Protein AF-A0A8X7MHP2-F1 (afdb_monomer_lite)

pLDDT: mean 77.26, std 23.49, range [27.78, 98.12]

Organism: NCBI:txid13291

Structure (mmCIF, N/CA/C/O backbone):
data_AF-A0A8X7MHP2-F1
#
_entry.id   AF-A0A8X7MHP2-F1
#
loop_
_atom_site.group_PDB
_atom_site.id
_atom_site.type_symbol
_atom_site.label_atom_id
_atom_site.label_alt_id
_atom_site.label_comp_id
_atom_site.label_asym_id
_atom_site.label_entity_id
_atom_site.label_seq_id
_atom_site.pdbx_PDB_ins_code
_atom_site.Cartn_x
_atom_site.Cartn_y
_atom_site.Cartn_z
_atom_site.occupancy
_atom_site.B_iso_or_equiv
_atom_site.auth_seq_id
_atom_site.auth_comp_id
_atom_site.auth_asym_id
_atom_site.auth_atom_id
_atom_site.pdbx_PDB_model_num
ATOM 1 N N . ASP A 1 1 ? -2.696 -11.432 31.445 1.00 42.47 1 ASP A N 1
ATOM 2 C CA . ASP A 1 1 ? -1.482 -11.371 30.614 1.00 42.47 1 ASP A CA 1
ATOM 3 C C . ASP A 1 1 ? -1.718 -10.619 29.321 1.00 42.47 1 ASP A C 1
ATOM 5 O O . ASP A 1 1 ? -2.421 -11.114 28.448 1.00 42.47 1 ASP A O 1
ATOM 9 N N . LEU A 1 2 ? -1.110 -9.439 29.186 1.00 48.88 2 LEU A N 1
ATOM 10 C CA . LEU A 1 2 ? -0.749 -8.922 27.866 1.00 48.88 2 LEU A CA 1
ATOM 11 C C . LEU A 1 2 ? 0.424 -9.785 27.392 1.00 48.88 2 LEU A C 1
ATOM 13 O O . LEU A 1 2 ? 1.478 -9.788 28.029 1.00 48.88 2 LEU A O 1
ATOM 17 N N . GLY A 1 3 ? 0.203 -10.592 26.353 1.00 50.03 3 GLY A N 1
ATOM 18 C CA . GLY A 1 3 ? 1.203 -11.541 25.868 1.00 50.03 3 GLY A CA 1
ATOM 19 C C . GLY A 1 3 ? 2.509 -10.820 25.543 1.00 50.03 3 GLY A C 1
ATOM 20 O O . GLY A 1 3 ? 2.497 -9.854 24.786 1.00 50.03 3 GLY A O 1
ATOM 21 N N . ARG A 1 4 ? 3.626 -11.271 26.133 1.00 60.97 4 ARG A N 1
ATOM 22 C CA . ARG A 1 4 ? 4.944 -10.668 25.892 1.00 60.97 4 ARG A CA 1
ATOM 23 C C . ARG A 1 4 ? 5.226 -10.642 24.394 1.00 60.97 4 ARG A C 1
ATOM 25 O O . ARG A 1 4 ? 5.340 -11.699 23.774 1.00 60.97 4 ARG A O 1
ATOM 32 N N . GLU A 1 5 ? 5.405 -9.445 23.850 1.00 69.56 5 GLU A N 1
ATOM 33 C CA . GLU A 1 5 ? 5.945 -9.253 22.511 1.00 69.56 5 GLU A CA 1
ATOM 34 C C . GLU A 1 5 ? 7.382 -9.783 22.489 1.00 69.56 5 GLU A C 1
ATOM 36 O O . GLU A 1 5 ? 8.324 -9.116 22.914 1.00 69.56 5 GLU A O 1
ATOM 41 N N . VAL A 1 6 ? 7.559 -11.027 22.040 1.00 80.94 6 VAL A N 1
ATOM 42 C CA . VAL A 1 6 ? 8.886 -11.569 21.741 1.00 80.94 6 VAL A CA 1
ATOM 43 C C . VAL A 1 6 ? 9.281 -11.017 20.371 1.00 80.94 6 VAL A C 1
ATOM 45 O O . VAL A 1 6 ? 8.672 -11.414 19.373 1.00 80.94 6 VAL A O 1
ATOM 48 N N . PRO A 1 7 ? 10.262 -10.100 20.277 1.00 84.44 7 PRO A N 1
ATOM 49 C CA . PRO A 1 7 ? 10.632 -9.512 18.999 1.00 84.44 7 PRO A CA 1
ATOM 50 C C . PRO A 1 7 ? 11.195 -10.587 18.066 1.00 84.44 7 PRO A C 1
ATOM 52 O O . PRO A 1 7 ? 11.971 -11.453 18.483 1.00 84.44 7 PRO A O 1
ATOM 55 N N . VAL A 1 8 ? 10.835 -10.516 16.782 1.00 87.19 8 VAL A N 1
ATOM 56 C CA . VAL A 1 8 ? 11.376 -11.420 15.758 1.00 87.19 8 VAL A CA 1
ATOM 57 C C . VAL A 1 8 ? 12.884 -11.199 15.661 1.00 87.19 8 VAL A C 1
ATOM 59 O O . VAL A 1 8 ? 13.350 -10.165 15.186 1.00 87.19 8 VAL A O 1
ATOM 62 N N . THR A 1 9 ? 13.661 -12.175 16.126 1.00 92.69 9 THR A N 1
ATOM 63 C CA . THR A 1 9 ? 15.122 -12.078 16.116 1.00 92.69 9 THR A CA 1
ATOM 64 C C . THR A 1 9 ? 15.671 -12.263 14.702 1.00 92.69 9 THR A C 1
ATOM 66 O O . THR A 1 9 ? 15.097 -12.985 13.882 1.00 92.69 9 THR A O 1
ATOM 69 N N . TYR A 1 10 ? 16.843 -11.681 14.425 1.00 92.75 10 TYR A N 1
ATOM 70 C CA . TYR A 1 10 ? 17.540 -11.886 13.148 1.00 92.75 10 TYR A CA 1
ATOM 71 C C . TYR A 1 10 ? 17.731 -13.376 12.831 1.00 92.75 10 TYR A C 1
ATOM 73 O O . TYR A 1 10 ? 17.556 -13.795 11.689 1.00 92.75 10 TYR A O 1
ATOM 81 N N . ARG A 1 11 ? 18.049 -14.199 13.843 1.00 94.12 11 ARG A N 1
ATOM 82 C CA . ARG A 1 11 ? 18.243 -15.640 13.649 1.00 94.12 11 ARG A CA 1
ATOM 83 C C . ARG A 1 11 ? 16.942 -16.348 13.266 1.00 94.12 11 ARG A C 1
ATOM 85 O O . ARG A 1 11 ? 16.954 -17.130 12.322 1.00 94.12 11 ARG A O 1
ATOM 92 N N . MET A 1 12 ? 15.828 -16.022 13.923 1.00 93.69 12 MET A N 1
ATOM 93 C CA . MET A 1 12 ? 14.507 -16.548 13.563 1.00 93.69 12 MET A CA 1
ATOM 94 C C . MET A 1 12 ? 14.122 -16.161 12.127 1.00 93.69 12 MET A C 1
ATOM 96 O O . MET A 1 12 ? 13.669 -17.009 11.359 1.00 93.69 12 MET A O 1
ATOM 100 N N . GLN A 1 13 ? 14.355 -14.903 11.736 1.00 92.62 13 GLN A N 1
ATOM 101 C CA . GLN A 1 13 ? 14.125 -14.444 10.364 1.00 92.62 13 GLN A CA 1
ATOM 102 C C . GLN A 1 13 ? 15.007 -15.200 9.356 1.00 92.62 13 GLN A C 1
ATOM 104 O O . GLN A 1 13 ? 14.513 -15.638 8.318 1.00 92.62 13 GLN A O 1
ATOM 109 N N . TYR A 1 14 ? 16.296 -15.371 9.659 1.00 94.69 14 TYR A N 1
ATOM 110 C CA . TYR A 1 14 ? 17.249 -16.097 8.818 1.00 94.69 14 TYR A CA 1
ATOM 111 C C . TYR A 1 14 ? 16.828 -17.557 8.613 1.00 94.69 14 TYR A C 1
ATOM 113 O O . TYR A 1 14 ? 16.749 -18.008 7.473 1.00 94.69 14 TYR A O 1
ATOM 121 N N . ASP A 1 15 ? 16.499 -18.273 9.691 1.00 95.62 15 ASP A N 1
ATOM 122 C CA . ASP A 1 15 ? 16.122 -19.689 9.631 1.00 95.62 15 ASP A CA 1
ATOM 123 C C . ASP A 1 15 ? 14.803 -19.908 8.884 1.00 95.62 15 ASP A C 1
ATOM 125 O O . ASP A 1 15 ? 14.681 -20.855 8.106 1.00 95.62 15 ASP A O 1
ATOM 129 N N . ASN A 1 16 ? 13.834 -19.006 9.054 1.00 94.50 16 ASN A N 1
ATOM 130 C CA . ASN A 1 16 ? 12.596 -19.036 8.279 1.00 94.50 16 ASN A CA 1
ATOM 131 C C . ASN A 1 16 ? 12.852 -18.743 6.791 1.00 94.50 16 ASN A C 1
ATOM 133 O O . ASN A 1 16 ? 12.308 -19.441 5.938 1.00 94.50 16 ASN A O 1
ATOM 137 N N . MET A 1 17 ? 13.722 -17.779 6.464 1.00 95.25 17 MET A N 1
ATOM 138 C CA . MET A 1 17 ? 14.109 -17.507 5.074 1.00 95.25 17 MET A CA 1
ATOM 139 C C . MET A 1 17 ? 14.860 -18.675 4.429 1.00 95.25 17 MET A C 1
ATOM 141 O O . MET A 1 17 ? 14.630 -18.943 3.254 1.00 95.25 17 MET A O 1
ATOM 145 N N . CYS A 1 18 ? 15.719 -19.393 5.161 1.00 95.50 18 CYS A N 1
ATOM 146 C CA . CYS A 1 18 ? 16.340 -20.618 4.651 1.00 95.50 18 CYS A CA 1
ATOM 147 C C . CYS A 1 18 ? 15.278 -21.664 4.302 1.00 95.50 18 CYS A C 1
ATOM 149 O O . CYS A 1 18 ? 15.194 -22.043 3.142 1.00 95.50 18 CYS A O 1
ATOM 151 N N . LYS A 1 19 ? 14.384 -22.011 5.240 1.00 96.69 19 LYS A N 1
ATOM 152 C CA . LYS A 1 19 ? 13.295 -22.979 4.999 1.00 96.69 19 LYS A CA 1
ATOM 153 C C . LYS A 1 19 ? 12.443 -22.631 3.773 1.00 96.69 19 LYS A C 1
ATOM 155 O O . LYS A 1 19 ? 12.123 -23.520 2.993 1.00 96.69 19 LYS A O 1
ATOM 160 N N . VAL A 1 20 ? 12.089 -21.354 3.592 1.00 95.38 20 VAL A N 1
ATOM 161 C CA . VAL A 1 20 ? 11.320 -20.889 2.423 1.00 95.38 20 VAL A CA 1
ATOM 162 C C . VAL A 1 20 ? 12.117 -21.051 1.127 1.00 95.38 20 VAL A C 1
ATOM 164 O O . VAL A 1 20 ? 11.577 -21.541 0.141 1.00 95.38 20 VAL A O 1
ATOM 167 N N . LEU A 1 21 ? 13.394 -20.664 1.113 1.00 95.44 21 LEU A N 1
ATOM 168 C CA . LEU A 1 21 ? 14.236 -20.777 -0.080 1.00 95.44 21 LEU A CA 1
ATOM 169 C C . LEU A 1 21 ? 14.519 -22.236 -0.447 1.00 95.44 21 LEU A C 1
ATOM 171 O O . LEU A 1 21 ? 14.448 -22.583 -1.622 1.00 95.44 21 LEU A O 1
ATOM 175 N N . ASP A 1 22 ? 14.765 -23.089 0.544 1.00 96.75 22 ASP A N 1
ATOM 176 C CA . ASP A 1 22 ? 15.036 -24.511 0.347 1.00 96.75 22 ASP A CA 1
ATOM 177 C C . ASP A 1 22 ? 13.779 -25.240 -0.176 1.00 96.75 22 ASP A C 1
ATOM 179 O O . ASP A 1 22 ? 13.874 -26.025 -1.119 1.00 96.75 22 ASP A O 1
ATOM 183 N N . ALA A 1 23 ? 12.589 -24.906 0.349 1.00 97.19 23 ALA A N 1
ATOM 184 C CA . ALA A 1 23 ? 11.297 -25.424 -0.122 1.00 97.19 23 ALA A CA 1
ATOM 185 C C . ALA A 1 23 ? 10.897 -24.935 -1.529 1.00 97.19 23 ALA A C 1
ATOM 187 O O . ALA A 1 23 ? 10.121 -25.600 -2.209 1.00 97.19 23 ALA A O 1
ATOM 188 N N . LEU A 1 24 ? 11.422 -23.788 -1.971 1.00 96.31 24 LEU A N 1
ATOM 189 C CA . LEU A 1 24 ? 11.263 -23.269 -3.337 1.00 96.31 24 LEU A CA 1
ATOM 190 C C . LEU A 1 24 ? 12.426 -23.668 -4.267 1.00 96.31 24 LEU A C 1
ATOM 192 O O . LEU A 1 24 ? 12.458 -23.243 -5.419 1.00 96.31 24 LEU A O 1
ATOM 196 N N . HIS A 1 25 ? 13.398 -24.444 -3.772 1.00 96.62 25 HIS A N 1
ATOM 197 C CA . HIS A 1 25 ? 14.640 -24.812 -4.464 1.00 96.62 25 HIS A CA 1
ATOM 198 C C . HIS A 1 25 ? 15.494 -23.616 -4.954 1.00 96.62 25 HIS A C 1
ATOM 200 O O . HIS A 1 25 ? 16.291 -23.742 -5.885 1.00 96.62 25 HIS A O 1
ATOM 206 N N . ILE A 1 26 ? 15.382 -22.453 -4.302 1.00 94.69 26 ILE A N 1
ATOM 207 C CA . ILE A 1 26 ? 16.094 -21.219 -4.666 1.00 94.69 26 ILE A CA 1
ATOM 208 C C . ILE A 1 26 ? 17.451 -21.148 -3.956 1.00 94.69 26 ILE A C 1
ATOM 210 O O . ILE A 1 26 ? 17.547 -20.888 -2.754 1.00 94.69 26 ILE A O 1
ATOM 214 N N . GLN A 1 27 ? 18.529 -21.281 -4.727 1.00 93.12 27 GLN A N 1
ATOM 215 C CA . GLN A 1 27 ? 19.888 -21.090 -4.223 1.00 93.12 27 GLN A CA 1
ATOM 216 C C . GLN A 1 27 ? 20.242 -19.599 -4.125 1.00 93.12 27 GLN A C 1
ATOM 218 O O . GLN A 1 27 ? 20.210 -18.864 -5.108 1.00 93.12 27 GLN A O 1
ATOM 223 N N . SER A 1 28 ? 20.600 -19.142 -2.921 1.00 90.19 28 SER A N 1
ATOM 224 C CA . SER A 1 28 ? 21.050 -17.766 -2.673 1.00 90.19 28 SER A CA 1
ATOM 225 C C . SER A 1 28 ? 21.995 -17.682 -1.475 1.00 90.19 28 SER A C 1
ATOM 227 O O . SER A 1 28 ? 21.697 -18.192 -0.390 1.00 90.19 28 SER A O 1
ATOM 229 N N . SER A 1 29 ? 23.095 -16.945 -1.651 1.00 90.06 29 SER A N 1
ATOM 230 C CA . SER A 1 29 ? 24.026 -16.547 -0.584 1.00 90.06 29 SER A CA 1
ATOM 231 C C . SER A 1 29 ? 23.485 -15.412 0.297 1.00 90.06 29 SER A C 1
ATOM 233 O O . SER A 1 29 ? 23.972 -15.191 1.406 1.00 90.06 29 SER A O 1
ATOM 235 N N . LYS A 1 30 ? 22.458 -14.684 -0.163 1.00 88.50 30 LYS A N 1
ATOM 236 C CA . LYS A 1 30 ? 21.756 -13.650 0.606 1.00 88.50 30 LYS A CA 1
ATOM 237 C C . LYS A 1 30 ? 20.403 -14.207 1.042 1.00 88.50 30 LYS A C 1
ATOM 239 O O . LYS A 1 30 ? 19.520 -14.383 0.210 1.00 88.50 30 LYS A O 1
ATOM 244 N N . LYS A 1 31 ? 20.239 -14.480 2.340 1.00 91.25 31 LYS A N 1
ATOM 245 C CA . LYS A 1 31 ? 18.988 -15.013 2.911 1.00 91.25 31 LYS A CA 1
ATOM 246 C C . LYS A 1 31 ? 18.034 -13.873 3.304 1.00 91.25 31 LYS A C 1
ATOM 248 O O . LYS A 1 31 ? 17.105 -13.568 2.567 1.00 91.25 31 LYS A O 1
ATOM 253 N N . THR A 1 32 ? 18.323 -13.148 4.387 1.00 89.88 32 THR A N 1
ATOM 254 C CA . THR A 1 32 ? 17.482 -12.039 4.896 1.00 89.88 32 THR A CA 1
ATOM 255 C C . THR A 1 32 ? 17.455 -10.792 4.000 1.00 89.88 32 THR A C 1
ATOM 257 O O . THR A 1 32 ? 16.483 -10.044 4.015 1.00 89.88 32 THR A O 1
ATOM 260 N N . HIS A 1 33 ? 18.490 -10.569 3.183 1.00 89.25 33 HIS A N 1
ATOM 261 C CA . HIS A 1 33 ? 18.597 -9.399 2.298 1.00 89.25 33 HIS A CA 1
ATOM 262 C C . HIS A 1 33 ? 18.126 -9.638 0.852 1.00 89.25 33 HIS A C 1
ATOM 264 O O . HIS A 1 33 ? 18.163 -8.697 0.057 1.00 89.25 33 HIS A O 1
ATOM 270 N N . LEU A 1 34 ? 17.680 -10.854 0.498 1.00 90.38 34 LEU A N 1
ATOM 271 C CA . LEU A 1 34 ? 17.307 -11.220 -0.877 1.00 90.38 34 LEU A CA 1
ATOM 272 C C . LEU A 1 34 ? 16.303 -10.232 -1.485 1.00 90.38 34 LEU A C 1
ATOM 274 O O . LEU A 1 34 ? 16.567 -9.620 -2.521 1.00 90.38 34 LEU A O 1
ATOM 278 N N . ASN A 1 35 ? 15.195 -10.016 -0.776 1.00 89.31 35 ASN A N 1
ATOM 279 C CA . ASN A 1 35 ? 14.079 -9.192 -1.236 1.00 89.31 35 ASN A CA 1
ATOM 280 C C . ASN A 1 35 ? 14.452 -7.706 -1.351 1.00 89.31 35 ASN A C 1
ATOM 282 O O . ASN A 1 35 ? 13.863 -7.000 -2.161 1.00 89.31 35 ASN A O 1
ATOM 286 N N . ARG A 1 36 ? 15.456 -7.224 -0.599 1.00 90.94 36 ARG A N 1
ATOM 287 C CA . ARG A 1 36 ? 15.914 -5.826 -0.687 1.00 90.94 36 ARG A CA 1
ATOM 288 C C . ARG A 1 36 ? 16.660 -5.562 -1.996 1.00 90.94 36 ARG A C 1
ATOM 290 O O . ARG A 1 36 ? 16.439 -4.531 -2.616 1.00 90.94 36 ARG A O 1
ATOM 297 N N . GLY A 1 37 ? 17.505 -6.500 -2.429 1.00 91.06 37 GLY A N 1
ATOM 298 C CA . GLY A 1 37 ? 18.158 -6.423 -3.740 1.00 91.06 37 GLY A CA 1
ATOM 299 C C . GLY A 1 37 ? 17.202 -6.741 -4.894 1.00 91.06 37 GLY A C 1
ATOM 300 O O . GLY A 1 37 ? 17.252 -6.084 -5.927 1.00 91.06 37 GLY A O 1
ATOM 301 N N . GLY A 1 38 ? 16.315 -7.726 -4.712 1.00 91.31 38 GLY A N 1
ATOM 302 C CA . GLY A 1 38 ? 15.322 -8.112 -5.718 1.00 91.31 38 GLY A CA 1
ATOM 303 C C . GLY A 1 38 ? 14.283 -7.023 -5.993 1.00 91.31 38 GLY A C 1
ATOM 304 O O . GLY A 1 38 ? 14.021 -6.721 -7.150 1.00 91.31 38 GLY A O 1
ATOM 305 N N . GLY A 1 39 ? 13.737 -6.393 -4.947 1.00 93.12 39 GLY A N 1
ATOM 306 C CA . GLY A 1 39 ? 12.766 -5.304 -5.086 1.00 93.12 39 GLY A CA 1
ATOM 307 C C . GLY A 1 39 ? 13.353 -4.054 -5.742 1.00 93.12 39 GLY A C 1
ATOM 308 O O . GLY A 1 39 ? 12.666 -3.406 -6.520 1.00 93.12 39 GLY A O 1
ATOM 309 N N . ALA A 1 40 ? 14.630 -3.752 -5.486 1.00 94.81 40 ALA A N 1
ATOM 310 C CA . ALA A 1 40 ? 15.318 -2.635 -6.126 1.00 94.81 40 ALA A CA 1
ATOM 311 C C . ALA A 1 40 ? 15.535 -2.864 -7.627 1.00 94.81 40 ALA A C 1
ATOM 313 O O . ALA A 1 40 ? 15.133 -2.014 -8.412 1.00 94.81 40 ALA A O 1
ATOM 314 N N . ARG A 1 41 ? 16.061 -4.034 -8.025 1.00 94.94 41 ARG A N 1
ATOM 315 C CA . ARG A 1 41 ? 16.173 -4.399 -9.449 1.00 94.94 41 ARG A CA 1
ATOM 316 C C . ARG A 1 41 ? 14.811 -4.412 -10.132 1.00 94.94 41 ARG A C 1
ATOM 318 O O . ARG A 1 41 ? 14.641 -3.742 -11.128 1.00 94.94 41 ARG A O 1
ATOM 325 N N . ARG A 1 42 ? 13.788 -5.025 -9.524 1.00 95.12 42 ARG A N 1
ATOM 326 C CA . ARG A 1 42 ? 12.423 -5.003 -10.078 1.00 95.12 42 ARG A CA 1
ATOM 327 C C . ARG A 1 42 ? 11.850 -3.586 -10.233 1.00 95.12 42 ARG A C 1
ATOM 329 O O . ARG A 1 42 ? 11.001 -3.372 -11.090 1.00 95.12 42 ARG A O 1
ATOM 336 N N . ALA A 1 43 ? 12.250 -2.635 -9.390 1.00 95.62 43 ALA A N 1
ATOM 337 C CA . ALA A 1 43 ? 11.848 -1.242 -9.546 1.00 95.62 43 ALA A CA 1
ATOM 338 C C . ALA A 1 43 ? 12.585 -0.569 -10.718 1.00 95.62 43 ALA A C 1
ATOM 340 O O . ALA A 1 43 ? 11.944 0.136 -11.488 1.00 95.62 43 ALA A O 1
ATOM 341 N N . GLU A 1 44 ? 13.887 -0.823 -10.864 1.00 95.75 44 GLU A N 1
ATOM 342 C CA . GLU A 1 44 ? 14.748 -0.359 -11.965 1.00 95.75 44 GLU A CA 1
ATOM 343 C C . GLU A 1 44 ? 14.313 -0.946 -13.321 1.00 95.75 44 GLU A C 1
ATOM 345 O O . GLU A 1 44 ? 14.055 -0.191 -14.254 1.00 95.75 44 GLU A O 1
ATOM 350 N N . ASP A 1 45 ? 14.103 -2.266 -13.395 1.00 95.00 45 ASP A N 1
ATOM 351 C CA . ASP A 1 45 ? 13.584 -3.002 -14.560 1.00 95.00 45 ASP A CA 1
ATOM 352 C C . ASP A 1 45 ? 12.233 -2.437 -15.045 1.00 95.00 45 ASP A C 1
ATOM 354 O O . ASP A 1 45 ? 11.938 -2.437 -16.238 1.00 95.00 45 ASP A O 1
ATOM 358 N N . ASN A 1 46 ? 11.412 -1.936 -14.113 1.00 92.88 46 ASN A N 1
ATOM 359 C CA . ASN A 1 46 ? 10.114 -1.312 -14.381 1.00 92.88 46 ASN A CA 1
ATOM 360 C C . ASN A 1 46 ? 10.186 0.233 -14.432 1.00 92.88 46 ASN A C 1
ATOM 362 O O . ASN A 1 46 ? 9.159 0.898 -14.300 1.00 92.88 46 ASN A O 1
ATOM 366 N N . GLY A 1 47 ? 11.378 0.812 -14.618 1.00 92.62 47 GLY A N 1
ATOM 367 C CA . GLY A 1 47 ? 11.587 2.224 -14.958 1.00 92.62 47 GLY A CA 1
ATOM 368 C C . GLY A 1 47 ? 11.641 3.222 -13.796 1.00 92.62 47 GLY A C 1
ATOM 369 O O . GLY A 1 47 ? 11.661 4.426 -14.044 1.00 92.62 47 GLY A O 1
ATOM 370 N N . ALA A 1 48 ? 11.654 2.786 -12.533 1.00 94.44 48 ALA A N 1
ATOM 371 C CA . ALA A 1 48 ? 11.782 3.718 -11.411 1.00 94.44 48 ALA A CA 1
ATOM 372 C C . ALA A 1 48 ? 13.195 4.318 -11.327 1.00 94.44 48 ALA A C 1
ATOM 374 O O . ALA A 1 48 ? 14.200 3.614 -11.402 1.00 94.44 48 ALA A O 1
ATOM 375 N N . SER A 1 49 ? 13.264 5.622 -11.079 1.00 94.00 49 SER A N 1
ATOM 376 C CA . SER A 1 49 ? 14.510 6.366 -10.906 1.00 94.00 49 SER A CA 1
ATOM 377 C C . SER A 1 49 ? 15.298 5.920 -9.668 1.00 94.00 49 SER A C 1
ATOM 379 O O . SER A 1 49 ? 14.725 5.639 -8.607 1.00 94.00 49 SER A O 1
ATOM 381 N N . GLU A 1 50 ? 16.635 5.945 -9.757 1.00 92.75 50 GLU A N 1
ATOM 382 C CA . GLU A 1 50 ? 17.533 5.590 -8.645 1.00 92.75 50 GLU A CA 1
ATOM 383 C C . GLU A 1 50 ? 17.175 6.356 -7.359 1.00 92.75 50 GLU A C 1
ATOM 385 O O . GLU A 1 50 ? 17.136 5.775 -6.277 1.00 92.75 50 GLU A O 1
ATOM 390 N N . ALA A 1 51 ? 16.819 7.641 -7.466 1.00 90.06 51 ALA A N 1
ATOM 391 C CA . ALA A 1 51 ? 16.417 8.469 -6.331 1.00 90.06 51 ALA A CA 1
ATOM 392 C C . ALA A 1 51 ? 15.179 7.920 -5.591 1.00 90.06 51 ALA A C 1
ATOM 394 O O . ALA A 1 51 ? 15.158 7.881 -4.355 1.00 90.06 51 ALA A O 1
ATOM 395 N N . GLN A 1 52 ? 14.158 7.451 -6.317 1.00 90.94 52 GLN A N 1
ATOM 396 C CA . GLN A 1 52 ? 12.964 6.855 -5.709 1.00 90.94 52 GLN A CA 1
ATOM 397 C C . GLN A 1 52 ? 13.257 5.459 -5.153 1.00 90.94 52 GLN A C 1
ATOM 399 O O . GLN A 1 52 ? 12.796 5.139 -4.053 1.00 90.94 52 GLN A O 1
ATOM 404 N N . ILE A 1 53 ? 14.093 4.665 -5.834 1.00 93.19 53 ILE A N 1
ATOM 405 C CA . ILE A 1 53 ? 14.531 3.349 -5.343 1.00 93.19 53 ILE A CA 1
ATOM 406 C C . ILE A 1 53 ? 15.338 3.516 -4.048 1.00 93.19 53 ILE A C 1
ATOM 408 O O . ILE A 1 53 ? 15.082 2.825 -3.061 1.00 93.19 53 ILE A O 1
ATOM 412 N N . ARG A 1 54 ? 16.253 4.489 -3.998 1.00 90.88 54 ARG A N 1
ATOM 413 C CA . ARG A 1 54 ? 17.067 4.832 -2.825 1.00 90.88 54 ARG A CA 1
ATOM 414 C C . ARG A 1 54 ? 16.214 5.265 -1.637 1.00 90.88 54 ARG A C 1
ATOM 416 O O . ARG A 1 54 ? 16.494 4.855 -0.507 1.00 90.88 54 ARG A O 1
ATOM 423 N N . ARG A 1 55 ? 15.143 6.021 -1.894 1.00 88.81 55 ARG A N 1
ATOM 424 C CA . ARG A 1 55 ? 14.143 6.420 -0.895 1.00 88.81 55 ARG A CA 1
ATOM 425 C C . ARG A 1 55 ? 13.306 5.232 -0.406 1.00 88.81 55 ARG A C 1
ATOM 427 O O . ARG A 1 55 ? 13.146 5.063 0.801 1.00 88.81 55 ARG A O 1
ATOM 434 N N . ALA A 1 56 ? 12.828 4.369 -1.306 1.00 89.75 56 ALA A N 1
ATOM 435 C CA . ALA A 1 56 ? 12.092 3.145 -0.963 1.00 89.75 56 ALA A CA 1
ATOM 436 C C . ALA A 1 56 ? 12.943 2.161 -0.150 1.00 89.75 56 ALA A C 1
ATOM 438 O O . ALA A 1 56 ? 12.498 1.634 0.869 1.00 89.75 56 ALA A O 1
ATOM 439 N N . GLY A 1 57 ? 14.200 1.979 -0.551 1.00 89.19 57 GLY A N 1
ATOM 440 C CA . GLY A 1 57 ? 15.187 1.174 0.151 1.00 89.19 57 GLY A CA 1
ATOM 441 C C . GLY A 1 57 ? 15.744 1.819 1.422 1.00 89.19 57 GLY A C 1
ATOM 442 O O . GLY A 1 57 ? 16.528 1.155 2.097 1.00 89.19 57 GLY A O 1
ATOM 443 N N . ARG A 1 58 ? 15.385 3.071 1.757 1.00 86.38 58 ARG A N 1
ATOM 444 C CA . ARG A 1 58 ? 15.954 3.869 2.866 1.00 86.38 58 ARG A CA 1
ATOM 445 C C . ARG A 1 58 ? 17.493 3.820 2.900 1.00 86.38 58 ARG A C 1
ATOM 447 O O . ARG A 1 58 ? 18.098 3.542 3.934 1.00 86.38 58 ARG A O 1
ATOM 454 N N . TRP A 1 59 ? 18.122 4.012 1.739 1.00 84.69 59 TRP A N 1
ATOM 455 C CA . TRP A 1 59 ? 19.583 3.993 1.557 1.00 84.69 59 TRP A CA 1
ATOM 456 C C . TRP A 1 59 ? 20.232 5.383 1.629 1.00 84.69 59 TRP A C 1
ATOM 458 O O . TRP A 1 59 ? 21.440 5.487 1.829 1.00 84.69 59 TRP A O 1
ATOM 468 N N . SER A 1 60 ? 19.456 6.461 1.507 1.00 70.75 60 SER A N 1
ATOM 469 C CA . SER A 1 60 ? 19.777 7.734 2.159 1.00 70.75 60 SER A CA 1
ATOM 470 C C . SER A 1 60 ? 18.729 8.027 3.226 1.00 70.75 60 SER A C 1
ATOM 472 O O . SER A 1 60 ? 17.550 7.721 3.063 1.00 70.75 60 SER A O 1
ATOM 474 N N . VAL A 1 61 ? 19.182 8.611 4.333 1.00 67.00 61 VAL A N 1
ATOM 475 C CA . VAL A 1 61 ? 18.327 9.245 5.342 1.00 67.00 61 VAL A CA 1
ATOM 476 C C . VAL A 1 61 ? 18.908 10.633 5.588 1.00 67.00 61 VAL A C 1
ATOM 478 O O . VAL A 1 61 ? 19.484 10.935 6.629 1.00 67.00 61 VAL A O 1
ATOM 481 N N . GLU A 1 62 ? 18.838 11.470 4.558 1.00 71.25 62 GLU A N 1
ATOM 482 C CA . GLU A 1 62 ? 19.162 12.890 4.686 1.00 71.25 62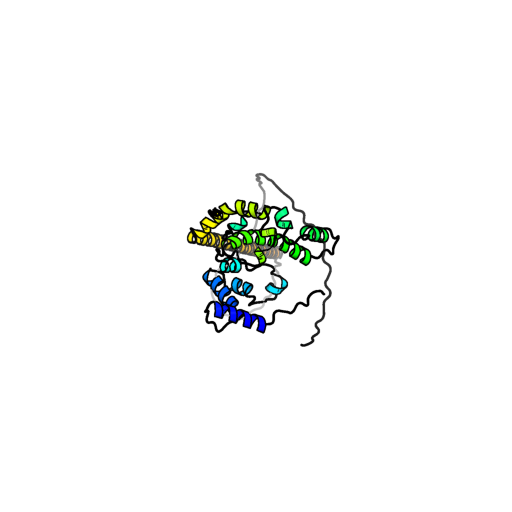 GLU A CA 1
ATOM 483 C C . GLU A 1 62 ? 18.185 13.555 5.659 1.00 71.25 62 GLU A C 1
ATOM 485 O O . GLU A 1 62 ? 17.027 13.141 5.759 1.00 71.25 62 GLU A O 1
ATOM 490 N N . LYS A 1 63 ? 18.609 14.633 6.334 1.00 70.31 63 LYS A N 1
ATOM 491 C CA . LYS A 1 63 ? 17.738 15.380 7.264 1.00 70.31 63 LYS A CA 1
ATOM 492 C C . LYS A 1 63 ? 16.410 15.788 6.615 1.00 70.31 63 LYS A C 1
ATOM 494 O O . LYS A 1 63 ? 15.374 15.731 7.264 1.00 70.31 63 LYS A O 1
ATOM 499 N N . MET A 1 64 ? 16.418 16.108 5.319 1.00 72.56 64 MET A N 1
ATOM 500 C CA . MET A 1 64 ? 15.203 16.403 4.557 1.00 72.56 64 MET A CA 1
ATOM 501 C C . MET A 1 64 ? 14.225 15.215 4.523 1.00 72.56 64 MET A C 1
ATOM 503 O O . MET A 1 64 ? 13.037 15.382 4.791 1.00 72.56 64 MET A O 1
ATOM 507 N N . GLN A 1 65 ? 14.729 14.004 4.270 1.00 69.06 65 GLN A N 1
ATOM 508 C CA . GLN A 1 65 ? 13.930 12.776 4.245 1.00 69.06 65 GLN A CA 1
ATOM 509 C C . GLN A 1 65 ? 13.482 12.327 5.643 1.00 69.06 65 GLN A C 1
ATOM 511 O O . GLN A 1 65 ? 12.385 11.797 5.785 1.00 69.06 65 GLN A O 1
ATOM 516 N N . GLY A 1 66 ? 14.312 12.542 6.669 1.00 65.00 66 GLY A N 1
ATOM 517 C CA . GLY A 1 66 ? 14.001 12.173 8.052 1.00 65.00 66 GLY A CA 1
ATOM 518 C C . GLY A 1 66 ? 13.042 13.131 8.769 1.00 65.00 66 GLY A C 1
ATOM 519 O O . GLY A 1 66 ? 12.245 12.675 9.583 1.00 65.00 66 GLY A O 1
ATOM 520 N N . CYS A 1 67 ? 13.109 14.436 8.480 1.00 69.00 67 CYS A N 1
ATOM 521 C CA . CYS A 1 67 ? 12.392 15.468 9.240 1.00 69.00 67 CYS A CA 1
ATOM 522 C C . CYS A 1 67 ? 11.229 16.131 8.486 1.00 69.00 67 CYS A C 1
ATOM 524 O O . CYS A 1 67 ? 10.297 16.592 9.137 1.00 69.00 67 CYS A O 1
ATOM 526 N N . TYR A 1 68 ? 11.272 16.211 7.148 1.00 67.69 68 TYR A N 1
ATOM 527 C CA . TYR A 1 68 ? 10.343 17.062 6.382 1.00 67.69 68 TYR A CA 1
ATOM 528 C C . TYR A 1 68 ? 9.543 16.327 5.295 1.00 67.69 68 TYR A C 1
ATOM 530 O O . TYR A 1 68 ? 8.427 16.732 4.977 1.00 67.69 68 TYR A O 1
ATOM 538 N N . LEU A 1 69 ? 10.066 15.241 4.715 1.00 76.06 69 LEU A N 1
ATOM 539 C CA . LEU A 1 69 ? 9.428 14.565 3.579 1.00 76.06 69 LEU A CA 1
ATOM 540 C C . LEU A 1 69 ? 8.602 13.336 3.986 1.00 76.06 69 LEU A C 1
ATOM 542 O O . LEU A 1 69 ? 9.065 12.199 3.909 1.00 76.06 69 LEU A O 1
ATOM 546 N N . THR A 1 70 ? 7.323 13.553 4.288 1.00 64.56 70 THR A N 1
ATOM 547 C CA . THR A 1 70 ? 6.338 12.493 4.600 1.00 64.56 70 THR A CA 1
ATOM 548 C C . THR A 1 70 ? 5.878 11.667 3.388 1.00 64.56 70 THR A C 1
ATOM 550 O O . THR A 1 70 ? 5.221 10.639 3.547 1.00 64.56 70 THR A O 1
ATOM 553 N N . GLY A 1 71 ? 6.205 12.095 2.164 1.00 72.31 71 GLY A N 1
ATOM 554 C CA . GLY A 1 71 ? 5.772 11.426 0.936 1.00 72.31 71 GLY A CA 1
ATOM 555 C C . GLY A 1 71 ? 6.301 9.992 0.794 1.00 72.31 71 GLY A C 1
ATOM 556 O O . GLY A 1 71 ? 7.489 9.726 0.975 1.00 72.31 71 GLY A O 1
ATOM 557 N N . LEU A 1 72 ? 5.426 9.069 0.396 1.00 85.31 72 LEU A N 1
ATOM 558 C CA . LEU A 1 72 ? 5.828 7.723 -0.018 1.00 85.31 72 LEU A CA 1
ATOM 559 C C . LEU A 1 72 ? 6.520 7.761 -1.400 1.00 85.31 72 LEU A C 1
ATOM 561 O O . LEU A 1 72 ? 6.147 8.594 -2.232 1.00 85.31 72 LEU A O 1
ATOM 565 N N . PRO A 1 73 ? 7.476 6.857 -1.692 1.00 90.25 73 PRO A N 1
ATOM 566 C CA . PRO A 1 73 ? 8.137 6.744 -2.997 1.00 90.25 73 PRO A CA 1
ATOM 567 C C . PRO A 1 73 ? 7.208 6.063 -4.016 1.00 90.25 73 PRO A C 1
ATOM 569 O O . PRO A 1 73 ? 7.391 4.909 -4.403 1.00 90.25 73 PRO A O 1
ATOM 572 N N . ARG A 1 74 ? 6.142 6.777 -4.400 1.00 90.62 74 ARG A N 1
ATOM 573 C CA . ARG A 1 74 ? 5.003 6.251 -5.177 1.00 90.62 74 ARG A CA 1
ATOM 574 C C . ARG A 1 74 ? 5.407 5.649 -6.526 1.00 90.62 74 ARG A C 1
ATOM 576 O O . ARG A 1 74 ? 4.759 4.712 -6.976 1.00 90.62 74 ARG A O 1
ATOM 583 N N . GLU A 1 75 ? 6.460 6.179 -7.139 1.00 91.81 75 GLU A N 1
ATOM 584 C CA . GLU A 1 75 ? 7.049 5.699 -8.392 1.00 91.81 75 GLU A CA 1
ATOM 585 C C . GLU A 1 75 ? 7.583 4.267 -8.236 1.00 91.81 75 GLU A C 1
ATOM 587 O O . GLU A 1 75 ? 7.037 3.339 -8.830 1.00 91.81 75 GLU A O 1
ATOM 592 N N . SER A 1 76 ? 8.538 4.049 -7.322 1.00 93.50 76 SER A N 1
ATOM 593 C CA . SER A 1 76 ? 9.058 2.713 -7.007 1.00 93.50 76 SER A CA 1
ATOM 594 C C . SER A 1 76 ? 7.989 1.767 -6.464 1.00 93.50 76 SER A C 1
ATOM 596 O O . SER A 1 76 ? 8.065 0.568 -6.707 1.00 93.50 76 SER A O 1
ATOM 598 N N . MET A 1 77 ? 6.981 2.269 -5.742 1.00 93.44 77 MET A N 1
ATOM 599 C CA . MET A 1 77 ? 5.860 1.436 -5.288 1.00 93.44 77 MET A CA 1
ATOM 600 C C . MET A 1 77 ? 5.031 0.891 -6.460 1.00 93.44 77 MET A C 1
ATOM 602 O O . MET A 1 77 ? 4.697 -0.293 -6.445 1.00 93.44 77 MET A O 1
ATOM 606 N N . ARG A 1 78 ? 4.732 1.714 -7.478 1.00 93.06 78 ARG A N 1
ATOM 607 C CA . ARG A 1 78 ? 4.061 1.257 -8.709 1.00 93.06 78 ARG A CA 1
ATOM 608 C C . ARG A 1 78 ? 4.947 0.293 -9.496 1.00 93.06 78 ARG A C 1
ATOM 610 O O . ARG A 1 78 ? 4.493 -0.806 -9.806 1.00 93.06 78 ARG A O 1
ATOM 617 N N . ALA A 1 79 ? 6.217 0.646 -9.694 1.00 93.44 79 ALA A N 1
ATOM 618 C CA . ALA A 1 79 ? 7.193 -0.185 -10.396 1.00 93.44 79 ALA A CA 1
ATOM 619 C C . ALA A 1 79 ? 7.346 -1.578 -9.755 1.00 93.44 79 ALA A C 1
ATOM 621 O O . ALA A 1 79 ? 7.202 -2.594 -10.430 1.00 93.44 79 ALA A O 1
ATOM 622 N N . MET A 1 80 ? 7.537 -1.672 -8.433 1.00 93.75 80 MET A N 1
ATOM 623 C CA . MET A 1 80 ? 7.622 -2.968 -7.737 1.00 93.75 80 MET A CA 1
ATOM 624 C C . MET A 1 80 ? 6.340 -3.802 -7.883 1.00 93.75 80 MET A C 1
ATOM 626 O O . MET A 1 80 ? 6.417 -5.024 -8.046 1.00 93.75 80 MET A O 1
ATOM 630 N N . ALA A 1 81 ? 5.173 -3.150 -7.868 1.00 92.50 81 ALA A N 1
ATOM 631 C CA . ALA A 1 81 ? 3.876 -3.789 -8.077 1.00 92.50 81 ALA A CA 1
ATOM 632 C C . ALA A 1 81 ? 3.609 -4.201 -9.542 1.00 92.50 81 ALA A C 1
ATOM 634 O O . ALA A 1 81 ? 2.660 -4.939 -9.787 1.00 92.50 81 ALA A O 1
ATOM 635 N N . GLY A 1 82 ? 4.456 -3.796 -10.498 1.00 91.31 82 GLY A N 1
ATOM 636 C CA . GLY A 1 82 ? 4.294 -4.094 -11.926 1.00 91.31 82 GLY A CA 1
ATOM 637 C C . GLY A 1 82 ? 3.332 -3.157 -12.663 1.00 91.31 82 GLY A C 1
ATOM 638 O O . GLY A 1 82 ? 2.809 -3.535 -13.705 1.00 91.31 82 GLY A O 1
ATOM 639 N N . PHE A 1 83 ? 3.084 -1.961 -12.124 1.00 90.75 83 PHE A N 1
ATOM 640 C CA . PHE A 1 83 ? 2.324 -0.901 -12.791 1.00 90.75 83 PHE A CA 1
ATOM 641 C C . PHE A 1 83 ? 3.250 0.149 -13.402 1.00 90.75 83 PHE A C 1
ATOM 643 O O . PHE A 1 83 ? 4.404 0.285 -12.992 1.00 90.75 83 PHE A O 1
ATOM 650 N N . SER A 1 84 ? 2.704 0.943 -14.326 1.00 88.81 84 SER A N 1
ATOM 651 C CA . SER A 1 84 ? 3.392 2.100 -14.898 1.00 88.81 84 SER A CA 1
ATOM 652 C C . SER A 1 84 ? 3.856 3.070 -13.805 1.00 88.81 84 SER A C 1
ATOM 654 O O . SER A 1 84 ? 3.151 3.333 -12.824 1.00 88.81 84 SER A O 1
ATOM 656 N N . ILE A 1 85 ? 5.054 3.631 -13.976 1.00 89.81 85 ILE A N 1
ATOM 657 C CA . ILE A 1 85 ? 5.616 4.621 -13.052 1.00 89.81 85 ILE A CA 1
ATOM 658 C C . ILE A 1 85 ? 4.823 5.928 -13.034 1.00 89.81 85 ILE A C 1
ATOM 660 O O . ILE A 1 85 ? 4.877 6.639 -12.029 1.00 89.81 85 ILE A O 1
ATOM 664 N N . HIS A 1 86 ? 4.038 6.227 -14.070 1.00 85.94 86 HIS A N 1
ATOM 665 C CA . HIS A 1 86 ? 3.309 7.486 -14.201 1.00 85.94 86 HIS A CA 1
ATOM 666 C C . HIS A 1 86 ? 2.096 7.539 -13.239 1.00 85.94 86 HIS A C 1
ATOM 668 O O . HIS A 1 86 ? 1.471 6.511 -12.942 1.00 85.94 86 HIS A O 1
ATOM 674 N N . PRO A 1 87 ? 1.738 8.715 -12.687 1.00 83.19 87 PRO A N 1
ATOM 675 C CA . PRO A 1 87 ? 0.514 8.880 -11.903 1.00 83.19 87 PRO A CA 1
ATOM 676 C C . PRO A 1 87 ? -0.726 8.432 -12.690 1.00 83.19 87 PRO A C 1
ATOM 678 O O . PRO A 1 87 ? -0.862 8.734 -13.867 1.00 83.19 87 PRO A O 1
ATOM 681 N N . GLY A 1 88 ? -1.636 7.700 -12.044 1.00 80.62 88 GLY A N 1
ATOM 682 C CA . GLY A 1 88 ? -2.839 7.170 -12.701 1.00 80.62 88 GLY A CA 1
ATOM 683 C C . GLY A 1 88 ? -2.617 5.940 -13.592 1.00 80.62 88 GLY A C 1
ATOM 684 O O . GLY A 1 88 ? -3.593 5.281 -13.916 1.00 80.62 88 GLY A O 1
ATOM 685 N N . GLY A 1 89 ? -1.373 5.556 -13.907 1.00 82.12 89 GLY A N 1
ATOM 686 C CA . GLY A 1 89 ? -1.031 4.368 -14.707 1.00 82.12 89 GLY A CA 1
ATOM 687 C C . GLY A 1 89 ? -1.178 3.021 -13.978 1.00 82.12 89 GLY A C 1
ATOM 688 O O . GLY A 1 89 ? -0.359 2.122 -14.162 1.00 82.12 89 GLY A O 1
ATOM 689 N N . PHE A 1 90 ? -2.175 2.877 -13.102 1.00 87.56 90 PHE A N 1
ATOM 690 C CA . PHE A 1 90 ? -2.461 1.630 -12.391 1.00 87.56 90 PHE A CA 1
ATOM 691 C C . PHE A 1 90 ? -3.968 1.381 -12.307 1.00 87.56 90 PHE A C 1
ATOM 693 O O . PHE A 1 90 ? -4.756 2.307 -12.126 1.00 87.56 90 PHE A O 1
ATOM 700 N N . PHE A 1 91 ? -4.362 0.111 -12.372 1.00 90.94 91 PHE A N 1
ATOM 701 C CA . PHE A 1 91 ? -5.743 -0.314 -12.179 1.00 90.94 91 PHE A CA 1
ATOM 702 C C . PHE A 1 91 ? -5.787 -1.566 -11.308 1.00 90.94 91 PHE A C 1
ATOM 704 O O . PHE A 1 91 ? -5.035 -2.515 -11.528 1.00 90.94 91 PHE A O 1
ATOM 711 N N . LEU A 1 92 ? -6.675 -1.567 -10.314 1.00 91.94 92 LE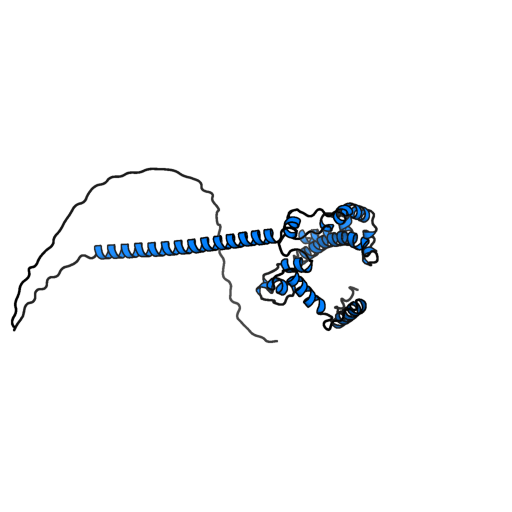U A N 1
ATOM 712 C CA . LEU A 1 92 ? -6.933 -2.714 -9.450 1.00 91.94 92 LEU A CA 1
ATOM 713 C C . LEU A 1 92 ? -8.378 -3.165 -9.682 1.00 91.94 92 LEU A C 1
ATOM 715 O O . LEU A 1 92 ? -9.276 -2.554 -9.104 1.00 91.94 92 LEU A O 1
ATOM 719 N N . PRO A 1 93 ? -8.623 -4.235 -10.464 1.00 92.81 93 PRO A N 1
ATOM 720 C CA . PRO A 1 93 ? -9.979 -4.706 -10.754 1.00 92.81 93 PRO A CA 1
ATOM 721 C C . PRO A 1 93 ? -10.809 -4.947 -9.487 1.00 92.81 93 PRO A C 1
ATOM 723 O O . PRO A 1 93 ? -11.934 -4.472 -9.352 1.00 92.81 93 PRO A O 1
ATOM 726 N N . ARG A 1 94 ? -10.178 -5.566 -8.484 1.00 93.69 94 ARG A N 1
ATOM 727 C CA . ARG A 1 94 ? -10.745 -5.820 -7.153 1.00 93.69 94 ARG A CA 1
ATOM 728 C C . ARG A 1 94 ? -11.090 -4.570 -6.328 1.00 93.69 94 ARG A C 1
ATOM 730 O O . ARG A 1 94 ? -11.786 -4.683 -5.329 1.00 93.69 94 ARG A O 1
ATOM 737 N N . GLY A 1 95 ? -10.564 -3.404 -6.703 1.00 92.44 95 GLY A N 1
ATOM 738 C CA . GLY A 1 95 ? -10.794 -2.134 -6.013 1.00 92.44 95 GLY A CA 1
ATOM 739 C C . GLY A 1 95 ? -12.022 -1.366 -6.511 1.00 92.44 95 GLY A C 1
ATOM 740 O O . GLY A 1 95 ? -12.327 -0.318 -5.953 1.00 92.44 95 GLY A O 1
ATOM 741 N N . THR A 1 96 ? -12.701 -1.854 -7.554 1.00 91.69 96 THR A N 1
ATOM 742 C CA . THR A 1 96 ? -13.874 -1.191 -8.154 1.00 91.69 96 THR A CA 1
ATOM 743 C C . THR A 1 96 ? -15.143 -1.346 -7.309 1.00 91.69 96 THR A C 1
ATOM 745 O O . THR A 1 96 ? -15.925 -0.405 -7.204 1.00 91.69 96 THR A O 1
ATOM 748 N N . THR A 1 97 ? -15.325 -2.497 -6.654 1.00 93.38 97 THR A N 1
ATOM 749 C CA . THR A 1 97 ? -16.480 -2.793 -5.792 1.00 93.38 97 THR A CA 1
ATOM 750 C C . THR A 1 97 ? -16.141 -2.527 -4.323 1.00 93.38 97 THR A C 1
ATOM 752 O O . THR A 1 97 ? -15.129 -3.013 -3.808 1.00 93.38 97 THR A O 1
ATOM 755 N N . THR A 1 98 ? -16.991 -1.776 -3.618 1.00 95.88 98 THR A N 1
ATOM 756 C CA . THR A 1 98 ? -16.807 -1.459 -2.190 1.00 95.88 98 THR A CA 1
ATOM 757 C C . THR A 1 98 ? -17.729 -2.330 -1.329 1.00 95.88 98 THR A C 1
ATOM 759 O O . THR A 1 98 ? -18.936 -2.292 -1.548 1.00 95.88 98 THR A O 1
ATOM 762 N N . PRO A 1 99 ? -17.218 -3.078 -0.330 1.00 97.44 99 PRO A N 1
ATOM 763 C CA . PRO A 1 99 ? -18.059 -3.881 0.558 1.00 97.44 99 PRO A CA 1
ATOM 764 C C . PRO A 1 99 ? -19.055 -3.030 1.354 1.00 97.44 99 PRO A C 1
ATOM 766 O O . PRO A 1 99 ? -18.733 -1.907 1.757 1.00 97.44 99 PRO A O 1
ATOM 769 N N . SER A 1 100 ? -20.223 -3.594 1.671 1.00 97.75 100 SER A N 1
ATOM 770 C CA . SER A 1 100 ? -21.224 -2.978 2.554 1.00 97.75 100 SER A CA 1
ATOM 771 C C . SER A 1 100 ? -20.630 -2.555 3.906 1.00 97.75 100 SER A C 1
ATOM 773 O O . SER A 1 100 ? -19.704 -3.176 4.438 1.00 97.75 100 SER A O 1
ATOM 775 N N . LYS A 1 101 ? -21.173 -1.485 4.505 1.00 96.44 101 LYS A N 1
ATOM 776 C CA . LYS A 1 101 ? -20.679 -0.966 5.793 1.00 96.44 101 LYS A CA 1
ATOM 777 C C . LYS A 1 101 ? -20.812 -1.992 6.925 1.00 96.44 101 LYS A C 1
ATOM 779 O O . LYS A 1 101 ? -19.908 -2.091 7.750 1.00 96.44 101 LYS A O 1
ATOM 784 N N . SER A 1 102 ? -21.887 -2.777 6.918 1.00 97.00 102 SER A N 1
ATOM 785 C CA . SER A 1 102 ? -22.118 -3.901 7.828 1.00 97.00 102 SER A CA 1
ATOM 786 C C . SER A 1 102 ? -21.030 -4.970 7.701 1.00 97.00 102 SER A C 1
ATOM 788 O O . SER A 1 102 ? -20.399 -5.290 8.707 1.00 97.00 102 SER A O 1
ATOM 790 N N . LEU A 1 103 ? -20.704 -5.432 6.486 1.00 97.56 103 LEU A N 1
ATOM 791 C CA . LEU A 1 103 ? -19.623 -6.400 6.258 1.00 97.56 103 LEU A CA 1
ATOM 792 C C . LEU A 1 103 ? -18.259 -5.859 6.697 1.00 97.56 103 LEU A C 1
ATOM 794 O O . LEU A 1 103 ? -17.492 -6.568 7.348 1.00 97.56 103 LEU A O 1
ATOM 798 N N . GLN A 1 104 ? -17.971 -4.587 6.394 1.00 97.56 104 GLN A N 1
ATOM 799 C CA . GLN A 1 104 ? -16.765 -3.915 6.883 1.00 97.56 104 GLN A CA 1
ATOM 800 C C . GLN A 1 104 ? -16.685 -3.954 8.415 1.00 97.56 104 GLN A C 1
ATOM 802 O O . GLN A 1 104 ? -15.634 -4.265 8.964 1.00 97.56 104 GLN A O 1
ATOM 807 N N . GLN A 1 105 ? -17.778 -3.662 9.122 1.00 96.69 105 GLN A N 1
ATOM 808 C CA . GLN A 1 105 ? -17.807 -3.613 10.588 1.00 96.69 105 GLN A CA 1
ATOM 809 C C . GLN A 1 105 ? -17.600 -4.973 11.271 1.00 96.69 105 GLN A C 1
ATOM 811 O O . GLN A 1 105 ? -17.237 -5.000 12.447 1.00 96.69 105 GLN A O 1
ATOM 816 N N . GLN A 1 106 ? -17.728 -6.088 10.543 1.00 96.56 106 GLN A N 1
ATOM 817 C CA . GLN A 1 106 ? -17.350 -7.413 11.049 1.00 96.56 106 GLN A CA 1
ATOM 818 C C . GLN A 1 106 ? -15.819 -7.613 11.144 1.00 96.56 106 GLN A C 1
ATOM 820 O O . GLN A 1 106 ? -15.359 -8.545 11.805 1.00 96.56 106 GLN A O 1
ATOM 825 N N . ILE A 1 107 ? -15.014 -6.751 10.504 1.00 96.50 107 ILE A N 1
ATOM 826 C CA . ILE A 1 107 ? -13.544 -6.766 10.548 1.00 96.50 107 ILE A CA 1
ATOM 827 C C . ILE A 1 107 ? -13.046 -5.519 11.293 1.00 96.50 107 ILE A C 1
ATOM 829 O O . ILE A 1 107 ? -13.331 -4.385 10.908 1.00 96.50 107 ILE A O 1
ATOM 833 N N . PHE A 1 108 ? -12.272 -5.743 12.359 1.00 96.19 108 PHE A N 1
ATOM 834 C CA . PHE A 1 108 ? -11.901 -4.729 13.359 1.00 96.19 108 PHE A CA 1
ATOM 835 C C . PHE A 1 108 ? -13.137 -4.034 13.986 1.00 96.19 108 PHE A C 1
ATOM 837 O O . PHE A 1 108 ? -13.325 -2.822 13.824 1.00 96.19 108 PHE A O 1
ATOM 844 N N . PRO A 1 109 ? -14.006 -4.788 14.693 1.00 95.69 109 PRO A N 1
ATOM 845 C CA . PRO A 1 109 ? -15.201 -4.232 15.327 1.00 95.69 109 PRO A CA 1
ATOM 846 C C . PRO A 1 109 ? -14.844 -3.122 16.327 1.00 95.69 109 PRO A C 1
ATOM 848 O O . PRO A 1 109 ? -13.816 -3.178 17.001 1.00 95.69 109 PRO A O 1
ATOM 851 N N . GLY A 1 110 ? -15.692 -2.094 16.406 1.00 94.62 110 GLY A N 1
ATOM 852 C CA . GLY A 1 110 ? -15.500 -0.930 17.279 1.00 94.62 110 GLY A CA 1
ATOM 853 C C . GLY A 1 110 ? -14.515 0.133 16.771 1.00 94.62 110 GLY A C 1
ATOM 854 O O . GLY A 1 110 ? -14.479 1.219 17.339 1.00 94.62 110 GLY A O 1
ATOM 855 N N . VAL A 1 111 ? -13.757 -0.097 15.686 1.00 97.31 111 VAL A N 1
ATOM 856 C CA . VAL A 1 111 ? -12.825 0.919 15.139 1.00 97.31 111 VAL A CA 1
ATOM 857 C C . VAL A 1 111 ? -13.535 2.220 14.753 1.00 97.31 111 VAL A C 1
ATOM 859 O O . VAL A 1 111 ? -12.986 3.294 14.984 1.00 97.31 111 VAL A O 1
ATOM 862 N N . ASP A 1 112 ? -14.749 2.139 14.197 1.00 97.12 112 ASP A N 1
ATOM 863 C CA . ASP A 1 112 ? -15.542 3.326 13.852 1.00 97.12 112 ASP A CA 1
ATOM 864 C C . ASP A 1 112 ? -15.911 4.146 15.109 1.00 97.12 112 ASP A C 1
ATOM 866 O O . ASP A 1 112 ? -15.732 5.364 15.123 1.00 97.12 112 ASP A O 1
ATOM 870 N N . ASP A 1 113 ? -16.340 3.481 16.189 1.00 97.25 113 ASP A N 1
ATOM 871 C CA . ASP A 1 113 ? -16.723 4.132 17.449 1.00 97.25 113 ASP A CA 1
ATOM 872 C C . ASP A 1 113 ? -15.516 4.691 18.209 1.00 97.25 113 ASP A C 1
ATOM 874 O O . ASP A 1 113 ? -15.604 5.747 18.835 1.00 97.25 113 ASP A O 1
ATOM 878 N N . ILE A 1 114 ? -14.378 3.992 18.186 1.00 97.12 114 ILE A N 1
ATOM 879 C CA . ILE A 1 114 ? -13.137 4.460 18.817 1.00 97.12 114 ILE A CA 1
ATOM 880 C C . ILE A 1 114 ? -12.609 5.684 18.062 1.00 97.12 114 ILE A C 1
ATOM 882 O O . ILE A 1 114 ? -12.252 6.673 18.701 1.00 97.12 114 ILE A O 1
ATOM 886 N N . LEU A 1 115 ? -12.619 5.664 16.721 1.00 97.44 115 LEU A N 1
ATOM 887 C CA . LEU A 1 115 ? -12.219 6.818 15.914 1.00 97.44 115 LEU A CA 1
ATOM 888 C C . LEU A 1 115 ? -13.095 8.035 16.219 1.00 97.44 115 LEU A C 1
ATOM 890 O O . LEU A 1 115 ? -12.554 9.097 16.516 1.00 97.44 115 LEU A O 1
ATOM 894 N N . LEU A 1 116 ? -14.421 7.867 16.241 1.00 96.88 116 LEU A N 1
ATOM 895 C CA . LEU A 1 116 ? -15.347 8.945 16.589 1.00 96.88 116 LEU A CA 1
ATOM 896 C C . LEU A 1 116 ? -15.046 9.525 17.980 1.00 96.88 116 LEU A C 1
ATOM 898 O O . LEU A 1 116 ? -15.055 10.742 18.160 1.00 96.88 116 LEU A O 1
ATOM 902 N N . GLN A 1 117 ? -14.739 8.681 18.968 1.00 97.44 117 GLN A N 1
ATOM 903 C CA . GLN A 1 117 ? -14.417 9.126 20.328 1.00 97.44 117 GLN A CA 1
ATOM 904 C C . GLN A 1 117 ? -13.077 9.871 20.421 1.00 97.44 117 GLN A C 1
ATOM 906 O O . GLN A 1 117 ? -12.979 10.831 21.184 1.00 97.44 117 GLN A O 1
ATOM 911 N N . VAL A 1 118 ? -12.072 9.485 19.631 1.00 96.56 118 VAL A N 1
ATOM 912 C CA . VAL A 1 118 ? -10.798 10.216 19.511 1.00 96.56 118 VAL A CA 1
ATOM 913 C C . VAL A 1 118 ? -10.992 11.550 18.776 1.00 96.56 118 VAL A C 1
ATOM 915 O O . VAL A 1 118 ? -10.485 12.581 19.213 1.00 96.56 118 VAL A O 1
ATOM 918 N N . GLU A 1 119 ? -11.753 11.575 17.680 1.00 95.19 119 GLU A N 1
ATOM 919 C CA . GLU A 1 119 ? -11.976 12.789 16.883 1.00 95.19 119 GLU A CA 1
ATOM 920 C C . GLU A 1 119 ? -12.787 13.847 17.650 1.00 95.19 119 GLU A C 1
ATOM 922 O O . GLU A 1 119 ? -12.419 15.028 17.639 1.00 95.19 119 GLU A O 1
ATOM 927 N N . THR A 1 120 ? -13.826 13.413 18.376 1.00 95.69 120 THR A N 1
ATOM 928 C CA . THR A 1 120 ? -14.668 14.260 19.247 1.00 95.69 120 THR A CA 1
ATOM 929 C C . THR A 1 120 ? -14.005 14.658 20.570 1.00 95.69 120 THR A C 1
ATOM 931 O O . THR A 1 120 ? -14.523 15.531 21.262 1.00 95.69 120 THR A O 1
ATOM 934 N N . GLY A 1 121 ? -12.862 14.063 20.930 1.00 92.69 121 GLY A N 1
ATOM 935 C CA . GLY A 1 121 ? -12.152 14.359 22.179 1.00 92.69 121 GLY A CA 1
ATOM 936 C C . GLY A 1 121 ? -12.753 13.732 23.440 1.00 92.69 121 GLY A C 1
ATOM 937 O O . GLY A 1 121 ? -12.428 14.166 24.542 1.00 92.69 121 GLY A O 1
ATOM 938 N N . LYS A 1 122 ? -13.610 12.710 23.301 1.00 94.31 122 LYS A N 1
ATOM 939 C CA . LYS A 1 122 ? -14.030 11.853 24.425 1.00 94.31 122 LYS A CA 1
ATOM 940 C C . LYS A 1 122 ? -12.896 10.916 24.873 1.00 94.31 122 LYS A C 1
ATOM 942 O O . LYS A 1 122 ? -12.825 10.552 26.043 1.00 94.31 122 LYS A O 1
ATOM 947 N N . LEU A 1 123 ? -12.024 10.535 23.942 1.00 92.81 123 LEU A N 1
ATOM 948 C CA . LEU A 1 123 ? -10.702 9.965 24.201 1.00 92.81 123 LEU A CA 1
ATOM 949 C C . LEU A 1 123 ? -9.624 11.015 23.882 1.00 92.81 123 LEU A C 1
ATOM 951 O O . LEU A 1 123 ? -9.915 12.050 23.281 1.00 92.81 123 LEU A O 1
ATOM 955 N N . GLU A 1 124 ? -8.379 10.747 24.277 1.00 92.44 124 GLU A N 1
ATOM 956 C CA . GLU A 1 124 ? -7.239 11.619 23.978 1.00 92.44 124 GLU A CA 1
ATOM 957 C C . GLU A 1 124 ? -7.134 11.905 22.471 1.00 92.44 124 GLU A C 1
ATOM 959 O O . GLU A 1 124 ? -7.151 10.987 21.648 1.00 92.44 124 GLU A O 1
ATOM 964 N N . ARG A 1 125 ? -7.023 13.189 22.104 1.00 91.06 125 ARG A N 1
ATOM 965 C CA . ARG A 1 125 ? -6.978 13.646 20.705 1.00 91.06 125 ARG A CA 1
ATOM 966 C C . ARG A 1 125 ? -5.586 13.471 20.098 1.00 91.06 125 ARG A C 1
ATOM 968 O O . ARG A 1 125 ? -4.937 14.450 19.738 1.00 91.06 125 ARG A O 1
ATOM 975 N N . ASP A 1 126 ? -5.147 12.228 19.952 1.00 93.94 126 ASP A N 1
ATOM 976 C CA . ASP A 1 126 ? -3.873 11.912 19.309 1.00 93.94 126 ASP A CA 1
ATOM 977 C C . ASP A 1 126 ? -4.000 11.776 17.776 1.00 93.94 126 ASP A C 1
ATOM 979 O O . ASP A 1 126 ? -4.962 11.211 17.243 1.00 93.94 126 ASP A O 1
ATOM 983 N N . LEU A 1 127 ? -3.017 12.312 17.045 1.00 92.75 127 LEU A N 1
ATOM 984 C CA . LEU A 1 127 ? -2.986 12.282 15.578 1.00 92.75 127 LEU A CA 1
ATOM 985 C C . LEU A 1 127 ? -2.540 10.920 15.031 1.00 92.75 127 LEU A C 1
ATOM 987 O O . LEU A 1 127 ? -3.014 10.512 13.965 1.00 92.75 127 LEU A O 1
ATOM 991 N N . ALA A 1 128 ? -1.661 10.203 15.739 1.00 94.50 128 ALA A N 1
ATOM 992 C CA . ALA A 1 128 ? -1.210 8.881 15.315 1.00 94.50 128 ALA A CA 1
ATOM 993 C C . ALA A 1 128 ? -2.320 7.834 15.504 1.00 94.50 128 ALA A C 1
ATOM 995 O O . ALA A 1 128 ? -2.548 7.032 14.600 1.00 94.50 128 ALA A O 1
ATOM 996 N N . ALA A 1 129 ? -3.082 7.904 16.598 1.00 95.44 129 ALA A N 1
ATOM 997 C CA . ALA A 1 129 ? -4.270 7.098 16.859 1.00 95.44 129 ALA A CA 1
ATOM 998 C C . ALA A 1 129 ? -5.336 7.301 15.774 1.00 95.44 129 ALA A C 1
ATOM 1000 O O . ALA A 1 129 ? -5.811 6.325 15.195 1.00 95.44 129 ALA A O 1
ATOM 1001 N N . GLN A 1 130 ? -5.656 8.552 15.417 1.00 96.69 130 GLN A N 1
ATOM 1002 C CA . GLN A 1 130 ? -6.552 8.843 14.289 1.00 96.69 130 GLN A CA 1
ATOM 1003 C C . GLN A 1 130 ? -6.033 8.249 12.973 1.00 96.69 130 GLN A C 1
ATOM 1005 O O . GLN A 1 130 ? -6.784 7.604 12.244 1.00 96.69 130 GLN A O 1
ATOM 1010 N N . GLY A 1 131 ? -4.747 8.448 12.662 1.00 95.75 131 GLY A N 1
ATOM 1011 C CA . GLY A 1 131 ? -4.122 7.900 11.456 1.00 95.75 131 GLY A CA 1
ATOM 1012 C C . GLY A 1 131 ? -4.165 6.370 11.407 1.00 95.75 131 GLY A C 1
ATOM 1013 O O . GLY A 1 131 ? -4.498 5.796 10.372 1.00 95.75 131 GLY A O 1
ATOM 1014 N N . PHE A 1 132 ? -3.897 5.712 12.535 1.00 96.75 132 PHE A N 1
ATOM 1015 C CA . PHE A 1 132 ? -3.929 4.260 12.684 1.00 96.75 132 PHE A CA 1
ATOM 1016 C C . PHE A 1 132 ? -5.348 3.691 12.566 1.00 96.75 132 PHE A C 1
ATOM 1018 O O . PHE A 1 132 ? -5.564 2.726 11.838 1.00 96.75 132 PHE A O 1
ATOM 1025 N N . LEU A 1 133 ? -6.339 4.310 13.209 1.00 97.75 133 LEU A N 1
ATOM 1026 C CA . LEU A 1 133 ? -7.736 3.875 13.131 1.00 97.75 133 LEU A CA 1
ATOM 1027 C C . LEU A 1 133 ? -8.299 4.048 11.711 1.00 97.75 133 LEU A C 1
ATOM 1029 O O . LEU A 1 133 ? -8.913 3.120 11.185 1.00 97.75 133 LEU A O 1
ATOM 1033 N N . ARG A 1 134 ? -8.006 5.169 11.035 1.00 97.62 134 ARG A N 1
ATOM 1034 C CA . ARG A 1 134 ? -8.343 5.362 9.609 1.00 97.62 134 ARG A CA 1
ATOM 1035 C C . ARG A 1 134 ? -7.619 4.352 8.707 1.00 97.62 134 ARG A C 1
ATOM 1037 O O . ARG A 1 134 ? -8.214 3.841 7.759 1.00 97.62 134 ARG A O 1
ATOM 1044 N N . LEU A 1 135 ? -6.369 3.993 9.021 1.00 97.38 135 LEU A N 1
ATOM 1045 C CA . LEU A 1 135 ? -5.652 2.914 8.333 1.00 97.38 135 LEU A CA 1
ATOM 1046 C C . LEU A 1 135 ? -6.343 1.555 8.531 1.00 97.38 135 LEU A C 1
ATOM 1048 O O . LEU A 1 135 ? -6.501 0.827 7.556 1.00 97.38 135 LEU A O 1
ATOM 1052 N N . LEU A 1 136 ? -6.819 1.217 9.735 1.00 98.12 136 LEU A N 1
ATOM 1053 C CA . LEU A 1 136 ? -7.597 -0.009 9.961 1.00 98.12 136 LEU A CA 1
ATOM 1054 C C . LEU 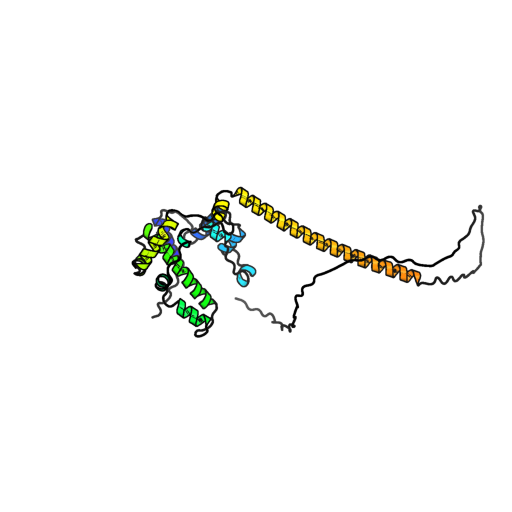A 1 136 ? -8.922 -0.006 9.181 1.00 98.12 136 LEU A C 1
ATOM 1056 O O . LEU A 1 136 ? -9.270 -1.026 8.585 1.00 98.12 136 LEU A O 1
ATOM 1060 N N . GLN A 1 137 ? -9.628 1.132 9.113 1.00 97.81 137 GLN A N 1
ATOM 1061 C CA . GLN A 1 137 ? -10.841 1.280 8.294 1.00 97.81 137 GLN A CA 1
ATOM 1062 C C . GLN A 1 137 ? -10.580 1.063 6.795 1.00 97.81 137 GLN A C 1
ATOM 1064 O O . GLN A 1 137 ? -11.439 0.510 6.109 1.00 97.81 137 GLN A O 1
ATOM 1069 N N . TYR A 1 138 ? -9.413 1.475 6.293 1.00 97.44 138 TYR A N 1
ATOM 1070 C CA . TYR A 1 138 ? -8.978 1.202 4.923 1.00 97.44 138 TYR A CA 1
ATOM 1071 C C . TYR A 1 138 ? -8.589 -0.275 4.738 1.00 97.44 138 TYR A C 1
ATOM 1073 O O . TYR A 1 138 ? -9.063 -0.941 3.818 1.00 97.44 138 TYR A O 1
ATOM 1081 N N . LEU A 1 139 ? -7.777 -0.826 5.646 1.00 97.62 139 LEU A N 1
ATOM 1082 C CA . LEU A 1 139 ? -7.268 -2.195 5.547 1.00 97.62 139 LEU A CA 1
ATOM 1083 C C . LEU A 1 139 ? -8.367 -3.257 5.635 1.00 97.62 139 LEU A C 1
ATOM 1085 O O . LEU A 1 139 ? -8.243 -4.274 4.963 1.00 97.62 139 LEU A O 1
ATOM 1089 N N . ARG A 1 140 ? -9.459 -3.044 6.383 1.00 97.12 140 ARG A N 1
ATOM 1090 C CA . ARG A 1 140 ? -10.597 -3.988 6.369 1.00 97.12 140 ARG A CA 1
ATOM 1091 C C . ARG A 1 140 ? -11.250 -4.116 4.990 1.00 97.12 140 ARG A C 1
ATOM 1093 O O . ARG A 1 140 ? -11.611 -5.223 4.609 1.00 97.12 140 ARG A O 1
ATOM 1100 N N . VAL A 1 141 ? -11.354 -3.025 4.223 1.00 97.94 141 VAL A N 1
ATOM 1101 C CA . VAL A 1 141 ? -11.886 -3.057 2.848 1.00 97.94 141 VAL A CA 1
ATOM 1102 C C . VAL A 1 141 ? -10.956 -3.872 1.953 1.00 97.94 141 VAL A C 1
ATOM 1104 O O . VAL A 1 141 ? -11.418 -4.788 1.276 1.00 97.94 141 VAL A O 1
ATOM 1107 N N . VAL A 1 142 ? -9.646 -3.609 2.032 1.00 97.06 142 VAL A N 1
ATOM 1108 C CA . VAL A 1 142 ? -8.624 -4.366 1.292 1.00 97.06 142 VAL A CA 1
ATOM 1109 C C . VAL A 1 142 ? -8.646 -5.848 1.673 1.00 97.06 142 VAL A C 1
ATOM 1111 O O . VAL A 1 142 ? -8.645 -6.691 0.788 1.00 97.06 142 VAL A O 1
ATOM 1114 N N . LEU A 1 143 ? -8.741 -6.193 2.961 1.00 96.62 143 LEU A N 1
ATOM 1115 C CA . LEU A 1 143 ? -8.826 -7.584 3.425 1.00 96.62 143 LEU A CA 1
ATOM 1116 C C . LEU A 1 143 ? -10.062 -8.311 2.882 1.00 96.62 143 LEU A C 1
ATOM 1118 O O . LEU A 1 143 ? -9.960 -9.478 2.517 1.00 96.62 143 LEU A O 1
ATOM 1122 N N . ILE A 1 144 ? -11.217 -7.642 2.811 1.00 97.56 144 ILE A N 1
ATOM 1123 C CA . ILE A 1 144 ? -12.447 -8.225 2.258 1.00 97.56 144 ILE A CA 1
ATOM 1124 C C . ILE A 1 144 ? -12.316 -8.420 0.737 1.00 97.56 144 ILE A C 1
ATOM 1126 O O . ILE A 1 144 ? -12.630 -9.499 0.240 1.00 97.56 144 ILE A O 1
ATOM 1130 N N . GLN A 1 145 ? -11.799 -7.428 0.005 1.00 97.31 145 GLN A N 1
ATOM 1131 C CA . GLN A 1 145 ? -11.538 -7.529 -1.440 1.00 97.31 145 GLN A CA 1
ATOM 1132 C C . GLN A 1 145 ? -10.509 -8.631 -1.759 1.00 97.31 145 GLN A C 1
ATOM 1134 O O . GLN A 1 145 ? -10.750 -9.496 -2.603 1.00 97.31 145 GLN A O 1
ATOM 1139 N N . ASP A 1 146 ? -9.379 -8.652 -1.050 1.00 95.81 146 ASP A N 1
ATOM 1140 C CA . ASP A 1 146 ? -8.320 -9.650 -1.215 1.00 95.81 146 ASP A CA 1
ATOM 1141 C C . ASP A 1 146 ? -8.822 -11.058 -0.854 1.00 95.81 146 ASP A C 1
ATOM 1143 O O . ASP A 1 146 ? -8.475 -12.019 -1.539 1.00 95.81 146 ASP A O 1
ATOM 1147 N N . ALA A 1 147 ? -9.692 -11.205 0.154 1.00 96.50 147 ALA A N 1
ATOM 1148 C CA . ALA A 1 147 ? -10.280 -12.493 0.521 1.00 96.50 147 ALA A CA 1
ATOM 1149 C C . ALA A 1 147 ? -11.134 -13.111 -0.599 1.00 96.50 147 ALA A C 1
ATOM 1151 O O . ALA A 1 147 ? -11.144 -14.334 -0.734 1.00 96.50 147 ALA A O 1
ATOM 1152 N N . VAL A 1 148 ? -11.821 -12.311 -1.427 1.00 96.12 148 VAL A N 1
ATOM 1153 C CA . VAL A 1 148 ? -12.571 -12.836 -2.586 1.00 96.12 148 VAL A CA 1
ATOM 1154 C C . VAL A 1 148 ? -11.615 -13.475 -3.598 1.00 96.12 148 VAL A C 1
ATOM 1156 O O . VAL A 1 148 ? -11.832 -14.616 -4.009 1.00 96.12 148 VAL A O 1
ATOM 1159 N N . VAL A 1 149 ? -10.521 -12.783 -3.933 1.00 94.88 149 VAL A N 1
ATOM 1160 C CA . VAL A 1 149 ? -9.496 -13.252 -4.884 1.00 94.88 149 VAL A CA 1
ATOM 1161 C C . VAL A 1 149 ? -8.721 -14.458 -4.329 1.00 94.88 149 VAL A C 1
ATOM 1163 O O . VAL A 1 149 ? -8.519 -15.467 -5.012 1.00 94.88 149 VAL A O 1
ATOM 1166 N N . LEU A 1 150 ? -8.307 -14.391 -3.063 1.00 95.12 150 LEU A N 1
ATOM 1167 C CA . LEU A 1 150 ? -7.546 -15.452 -2.401 1.00 95.12 150 LEU A CA 1
ATOM 1168 C C . LEU A 1 150 ? -8.392 -16.701 -2.139 1.00 95.12 150 LEU A C 1
ATOM 1170 O O . LEU A 1 150 ? -7.855 -17.802 -2.173 1.00 95.12 150 LEU A O 1
ATOM 1174 N N . ARG A 1 151 ? -9.714 -16.587 -1.962 1.00 94.25 151 ARG A N 1
ATOM 1175 C CA . ARG A 1 151 ? -10.595 -17.762 -1.841 1.00 94.25 151 ARG A CA 1
ATOM 1176 C C . ARG A 1 151 ? -10.695 -18.564 -3.143 1.00 94.25 151 ARG A C 1
ATOM 1178 O O . ARG A 1 151 ? -10.878 -19.774 -3.073 1.00 94.25 151 ARG A O 1
ATOM 1185 N N . GLN A 1 152 ? -10.545 -17.926 -4.306 1.00 90.62 152 GLN A N 1
ATOM 1186 C CA . GLN A 1 152 ? -10.520 -18.621 -5.601 1.00 90.62 152 GLN A CA 1
ATOM 1187 C C . GLN A 1 152 ? -9.192 -19.359 -5.834 1.00 90.62 152 GLN A C 1
ATOM 1189 O O . GLN A 1 152 ? -9.189 -20.500 -6.285 1.00 90.62 152 GLN A O 1
ATOM 1194 N N . SER A 1 153 ? -8.061 -18.721 -5.514 1.00 92.06 153 SER A N 1
ATOM 1195 C CA . SER A 1 153 ? -6.717 -19.234 -5.836 1.00 92.06 153 SER A CA 1
ATOM 1196 C C . SER A 1 153 ? -6.049 -20.036 -4.710 1.00 92.06 153 SER A C 1
ATOM 1198 O O . SER A 1 153 ? -5.254 -20.936 -4.977 1.00 92.06 153 SER A O 1
ATOM 1200 N N . GLN A 1 154 ? -6.345 -19.722 -3.447 1.00 94.06 154 GLN A N 1
ATOM 1201 C CA . GLN A 1 154 ? -5.709 -20.283 -2.249 1.00 94.06 154 GLN A CA 1
ATOM 1202 C C . GLN A 1 154 ? -6.725 -20.517 -1.101 1.00 94.06 154 GLN A C 1
ATOM 1204 O O . GLN A 1 154 ? -6.529 -20.036 0.020 1.00 94.06 154 GLN A O 1
ATOM 1209 N N . PRO A 1 155 ? -7.796 -21.314 -1.309 1.00 93.50 155 PRO A N 1
ATOM 1210 C CA . PRO A 1 155 ? -8.862 -21.523 -0.313 1.00 93.50 155 PRO A CA 1
ATOM 1211 C C . PRO A 1 155 ? -8.394 -22.135 1.021 1.00 93.50 155 PRO A C 1
ATOM 1213 O O . PRO A 1 155 ? -9.121 -22.111 2.008 1.00 93.50 155 PRO A O 1
ATOM 1216 N N . HIS A 1 156 ? -7.180 -22.688 1.077 1.00 93.12 156 HIS A N 1
ATOM 1217 C CA . HIS A 1 156 ? -6.611 -23.318 2.269 1.00 93.12 156 HIS A CA 1
ATOM 1218 C C . HIS A 1 156 ? -6.031 -22.319 3.295 1.00 93.12 156 HIS A C 1
ATOM 1220 O O . HIS A 1 156 ? -5.708 -22.729 4.420 1.00 93.12 156 HIS A O 1
ATOM 1226 N N . MET A 1 157 ? -5.881 -21.032 2.948 1.00 93.00 157 MET A N 1
ATOM 1227 C CA . MET A 1 157 ? -5.294 -20.015 3.833 1.00 93.00 157 MET A CA 1
ATOM 1228 C C . MET A 1 157 ? -6.070 -19.882 5.151 1.00 93.00 157 MET A C 1
ATOM 1230 O O . MET A 1 157 ? -7.287 -19.733 5.167 1.00 93.00 157 MET A O 1
ATOM 1234 N N . ARG A 1 158 ? -5.358 -19.901 6.287 1.00 93.69 158 ARG A N 1
ATOM 1235 C CA . ARG A 1 158 ? -5.979 -19.973 7.626 1.00 93.69 158 ARG A CA 1
ATOM 1236 C C . ARG A 1 158 ? -6.909 -18.802 7.953 1.00 93.69 158 ARG A C 1
ATOM 1238 O O . ARG A 1 158 ? -7.909 -19.019 8.623 1.00 93.69 158 ARG A O 1
ATOM 1245 N N . PHE A 1 159 ? -6.619 -17.590 7.475 1.00 93.06 159 PHE A N 1
ATOM 1246 C CA . PHE A 1 159 ? -7.463 -16.424 7.766 1.00 93.06 159 PHE A CA 1
ATOM 1247 C C . PHE A 1 159 ? -8.846 -16.502 7.089 1.00 93.06 159 PHE A C 1
ATOM 1249 O O . PHE A 1 159 ? -9.811 -15.979 7.638 1.00 93.06 159 PHE A O 1
ATOM 1256 N N . LEU A 1 160 ? -8.973 -17.222 5.963 1.00 95.25 160 LEU A N 1
ATOM 1257 C CA . LEU A 1 160 ? -10.253 -17.454 5.278 1.00 95.25 160 LEU A CA 1
ATOM 1258 C C . LEU A 1 160 ? -11.211 -18.349 6.084 1.00 95.25 160 LEU A C 1
ATOM 1260 O O . LEU A 1 160 ? -12.403 -18.368 5.799 1.00 95.25 160 LEU A O 1
ATOM 1264 N N . ALA A 1 161 ? -10.721 -19.051 7.114 1.00 94.25 161 ALA A N 1
ATOM 1265 C CA . ALA A 1 161 ? -11.563 -19.806 8.044 1.00 94.25 161 ALA A CA 1
ATOM 1266 C C . ALA A 1 161 ? -12.305 -18.910 9.060 1.00 94.25 161 ALA A C 1
ATOM 1268 O O . ALA A 1 161 ? -13.097 -19.414 9.855 1.00 94.25 161 ALA A O 1
ATOM 1269 N N . HIS A 1 162 ? -12.056 -17.594 9.070 1.00 95.19 162 HIS A N 1
ATOM 1270 C CA . HIS A 1 162 ? -12.783 -16.662 9.929 1.00 95.19 162 HIS A CA 1
ATOM 1271 C C . HIS A 1 162 ? -14.269 -16.575 9.507 1.00 95.19 162 HIS A C 1
ATOM 1273 O O . HIS A 1 162 ? -14.533 -16.419 8.311 1.00 95.19 162 HIS A O 1
ATOM 1279 N N . PRO A 1 163 ? -15.249 -16.613 10.440 1.00 95.94 163 PRO A N 1
ATOM 1280 C CA . PRO A 1 163 ? -16.676 -16.746 10.108 1.00 95.94 163 PRO A CA 1
ATOM 1281 C C . PRO A 1 163 ? -17.224 -15.710 9.117 1.00 95.94 163 PRO A C 1
ATOM 1283 O O . PRO A 1 163 ? -18.086 -16.031 8.303 1.00 95.94 163 PRO A O 1
ATOM 1286 N N . VAL A 1 164 ? -16.673 -14.491 9.127 1.00 96.44 164 VAL A N 1
ATOM 1287 C CA . VAL A 1 164 ? -17.021 -13.406 8.190 1.00 96.44 164 VAL A CA 1
ATOM 1288 C C . VAL A 1 164 ? -16.905 -13.853 6.729 1.00 96.44 164 VAL A C 1
ATOM 1290 O O . VAL A 1 164 ? -17.799 -13.570 5.933 1.00 96.44 164 VAL A O 1
ATOM 1293 N N . PHE A 1 165 ? -15.872 -14.627 6.377 1.00 96.56 165 PHE A N 1
ATOM 1294 C CA . PHE A 1 165 ? -15.639 -15.106 5.007 1.00 96.56 165 PHE A CA 1
ATOM 1295 C C . PHE A 1 165 ? -16.502 -16.322 4.612 1.00 96.56 165 PHE A C 1
ATOM 1297 O O . PHE A 1 165 ? -16.452 -16.787 3.470 1.00 96.56 165 PHE A O 1
ATOM 1304 N N . SER A 1 166 ? -17.323 -16.811 5.547 1.00 94.50 166 SER A N 1
ATOM 1305 C CA . SER A 1 166 ? -18.388 -17.798 5.323 1.00 94.50 166 SER A CA 1
ATOM 1306 C C . SER A 1 166 ? -19.794 -17.188 5.437 1.00 94.50 166 SER A C 1
ATOM 1308 O O . SER A 1 166 ? -20.783 -17.901 5.290 1.00 94.50 166 SER A O 1
ATOM 1310 N N . SER A 1 167 ? -19.909 -15.879 5.699 1.00 96.94 167 SER A N 1
ATOM 1311 C CA . SER A 1 167 ? -21.201 -15.198 5.832 1.00 96.94 167 SER A CA 1
ATOM 1312 C C . SER A 1 167 ? -21.923 -15.047 4.486 1.00 96.94 167 SER A C 1
ATOM 1314 O O . SER A 1 167 ? -21.297 -14.905 3.431 1.00 96.94 167 SER A O 1
ATOM 1316 N N . ALA A 1 168 ? -23.259 -15.010 4.527 1.00 97.44 168 ALA A N 1
ATOM 1317 C CA . ALA A 1 168 ? -24.080 -14.727 3.348 1.00 97.44 168 ALA A CA 1
ATOM 1318 C C . ALA A 1 168 ? -23.782 -13.337 2.753 1.00 97.44 168 ALA A C 1
ATOM 1320 O O . ALA A 1 168 ? -23.785 -13.178 1.535 1.00 97.44 168 ALA A O 1
ATOM 1321 N N . GLU A 1 169 ? -23.457 -12.354 3.599 1.00 97.56 169 GLU A N 1
ATOM 1322 C CA . GLU A 1 169 ? -23.104 -10.993 3.182 1.00 97.56 169 GLU A CA 1
ATOM 1323 C C . GLU A 1 169 ? -21.787 -10.961 2.385 1.00 97.56 169 GLU A C 1
ATOM 1325 O O . GLU A 1 169 ? -21.725 -10.371 1.307 1.00 97.56 169 GLU A O 1
ATOM 1330 N N . PHE A 1 170 ? -20.755 -11.681 2.841 1.00 97.88 170 PHE A N 1
ATOM 1331 C CA . PHE A 1 170 ? -19.521 -11.858 2.069 1.00 97.88 170 PHE A CA 1
ATOM 1332 C C . PHE A 1 170 ? -19.742 -12.673 0.787 1.00 97.88 170 PHE A C 1
ATOM 1334 O O . PHE A 1 170 ? -19.108 -12.408 -0.234 1.00 97.88 170 PHE A O 1
ATOM 1341 N N . GLY A 1 171 ? -20.649 -13.654 0.813 1.00 97.25 171 GLY A N 1
ATOM 1342 C CA . GLY A 1 171 ? -21.082 -14.384 -0.380 1.00 97.25 171 GLY A CA 1
ATOM 1343 C C . GLY A 1 171 ? -21.707 -13.466 -1.436 1.00 97.25 171 GLY A C 1
ATOM 1344 O O . GLY A 1 171 ? -21.322 -13.532 -2.601 1.00 97.25 171 GLY A O 1
ATOM 1345 N N . ALA A 1 172 ? -22.610 -12.574 -1.022 1.00 97.62 172 ALA A N 1
ATOM 1346 C CA . ALA A 1 172 ? -23.236 -11.584 -1.894 1.00 97.62 172 ALA A CA 1
ATOM 1347 C C . ALA A 1 172 ? -22.204 -10.610 -2.488 1.00 97.62 172 ALA A C 1
ATOM 1349 O O . ALA A 1 172 ? -22.142 -10.473 -3.708 1.00 97.62 172 ALA A O 1
ATOM 1350 N N . PHE A 1 173 ? -21.331 -10.031 -1.655 1.00 97.88 173 PHE A N 1
ATOM 1351 C CA . PHE A 1 173 ? -20.251 -9.150 -2.118 1.00 97.88 173 PHE A CA 1
ATOM 1352 C C . PHE A 1 173 ? -19.306 -9.849 -3.112 1.00 97.88 173 PHE A C 1
ATOM 1354 O O . PHE A 1 173 ? -18.946 -9.283 -4.139 1.00 97.88 173 PHE A O 1
ATOM 1361 N N . ALA A 1 174 ? -18.936 -11.109 -2.859 1.00 96.88 174 ALA A N 1
ATOM 1362 C CA . ALA A 1 174 ? -18.088 -11.872 -3.775 1.00 96.88 174 ALA A CA 1
ATOM 1363 C C . ALA A 1 174 ? -18.744 -12.114 -5.148 1.00 96.88 174 ALA A C 1
ATOM 1365 O O . ALA A 1 174 ? -18.037 -12.178 -6.153 1.00 96.88 174 ALA A O 1
ATOM 1366 N N . ASN A 1 175 ? -20.074 -12.237 -5.198 1.00 96.19 175 ASN A N 1
ATOM 1367 C CA . ASN A 1 175 ? -20.825 -12.350 -6.449 1.00 96.19 175 ASN A CA 1
ATOM 1368 C C . ASN A 1 175 ? -20.928 -11.000 -7.177 1.00 96.19 175 ASN A C 1
ATOM 1370 O O . ASN A 1 175 ? -20.755 -10.961 -8.391 1.00 96.19 175 ASN A O 1
ATOM 1374 N N . GLU A 1 176 ? -21.155 -9.901 -6.451 1.00 96.06 176 GLU A N 1
ATOM 1375 C CA . GLU A 1 176 ? -21.171 -8.528 -6.990 1.00 96.06 176 GLU A CA 1
ATOM 1376 C C . GLU A 1 176 ? -19.819 -8.134 -7.605 1.00 96.06 176 GLU A C 1
ATOM 1378 O O . GLU A 1 176 ? -19.751 -7.524 -8.666 1.00 96.06 176 GLU A O 1
ATOM 1383 N N . MET A 1 177 ? -18.729 -8.539 -6.956 1.00 95.56 177 MET A N 1
ATOM 1384 C CA . MET A 1 177 ? -17.351 -8.275 -7.365 1.00 95.56 177 MET A CA 1
ATOM 1385 C C . MET A 1 177 ? -16.880 -9.150 -8.542 1.00 95.56 177 MET A C 1
ATOM 1387 O O . MET A 1 177 ? -15.880 -8.839 -9.193 1.00 95.56 177 MET A O 1
ATOM 1391 N N . LYS A 1 178 ? -17.583 -10.252 -8.833 1.00 93.44 178 LYS A N 1
ATOM 1392 C CA . LYS A 1 178 ? -17.186 -11.250 -9.836 1.00 93.44 178 LYS A CA 1
ATOM 1393 C C . LYS A 1 178 ? -16.978 -10.669 -11.252 1.00 93.44 178 LYS A C 1
ATOM 1395 O O . LYS A 1 178 ? -15.920 -10.952 -11.817 1.00 93.44 178 LYS A O 1
ATOM 1400 N N . PRO A 1 179 ? -17.874 -9.829 -11.818 1.00 92.75 179 PRO A N 1
ATOM 1401 C CA . PRO A 1 179 ? -17.689 -9.272 -13.162 1.00 92.75 179 PRO A CA 1
ATOM 1402 C C . PRO A 1 179 ? -16.437 -8.399 -13.271 1.00 92.75 179 PRO A C 1
ATOM 1404 O O . PRO A 1 179 ? -15.731 -8.459 -14.272 1.00 92.75 179 PRO A O 1
ATOM 1407 N N . ALA A 1 180 ? -16.103 -7.647 -12.216 1.00 91.88 180 ALA A N 1
ATOM 1408 C CA . ALA A 1 180 ? -14.895 -6.830 -12.192 1.00 91.88 180 ALA A CA 1
ATOM 1409 C C . ALA A 1 180 ? -13.608 -7.673 -12.224 1.00 91.88 180 ALA A C 1
ATOM 1411 O O . ALA A 1 180 ? -12.586 -7.194 -12.705 1.00 91.88 180 ALA A O 1
ATOM 1412 N N . LEU A 1 181 ? -13.637 -8.913 -11.723 1.00 92.62 181 LEU A N 1
ATOM 1413 C CA . LEU A 1 181 ? -12.493 -9.829 -11.751 1.00 92.62 181 LEU A CA 1
ATOM 1414 C C . LEU A 1 181 ? -12.384 -10.609 -13.070 1.00 92.62 181 LEU A C 1
ATOM 1416 O O . LEU A 1 181 ? -11.271 -10.816 -13.549 1.00 92.62 181 LEU A O 1
ATOM 1420 N N . GLU A 1 182 ? -13.509 -11.045 -13.643 1.00 91.50 182 GLU A N 1
ATOM 1421 C CA . GLU A 1 182 ? -13.538 -11.863 -14.867 1.00 91.50 182 GLU A CA 1
ATOM 1422 C C . GLU A 1 182 ? -13.436 -11.025 -16.150 1.00 91.50 182 GLU A C 1
ATOM 1424 O O . GLU A 1 182 ? -12.728 -11.405 -17.082 1.00 91.50 182 GLU A O 1
ATOM 1429 N N . THR A 1 183 ? -14.099 -9.868 -16.190 1.00 89.50 183 THR A N 1
ATOM 1430 C CA . THR A 1 183 ? -14.119 -8.938 -17.331 1.00 89.50 183 THR A CA 1
ATOM 1431 C C . THR A 1 183 ? -13.773 -7.517 -16.863 1.00 89.50 183 THR A C 1
ATOM 1433 O O . THR A 1 183 ? -14.649 -6.654 -16.796 1.00 89.50 183 THR A O 1
ATOM 1436 N N . PRO A 1 184 ? -12.505 -7.255 -16.490 1.00 87.31 184 PRO A N 1
ATOM 1437 C CA . PRO A 1 184 ? -12.076 -5.963 -15.961 1.00 87.31 184 PRO A CA 1
ATOM 1438 C C . PRO A 1 184 ? -12.127 -4.841 -17.011 1.00 87.31 184 PRO A C 1
ATOM 1440 O O . PRO A 1 184 ? -11.223 -4.711 -17.840 1.00 87.31 184 PRO A O 1
ATOM 1443 N N . GLU A 1 185 ? -13.130 -3.967 -16.926 1.00 85.19 185 GLU A N 1
ATOM 1444 C CA . GLU A 1 185 ? -13.165 -2.714 -17.688 1.00 85.19 185 GLU A CA 1
ATOM 1445 C C . GLU A 1 185 ? -12.120 -1.726 -17.141 1.00 85.19 185 GLU A C 1
ATOM 1447 O O . GLU A 1 185 ? -12.305 -1.087 -16.102 1.00 85.19 185 GLU A O 1
ATOM 1452 N N . LYS A 1 186 ? -10.979 -1.615 -17.833 1.00 83.81 186 LYS A N 1
ATOM 1453 C CA . LYS A 1 186 ? -9.930 -0.648 -17.483 1.00 83.81 186 LYS A CA 1
ATOM 1454 C C . LYS A 1 186 ? -10.375 0.782 -17.834 1.00 83.81 186 LYS A C 1
ATOM 1456 O O . LYS A 1 186 ? -10.853 1.003 -18.947 1.00 83.81 186 LYS A O 1
ATOM 1461 N N . PRO A 1 187 ? -10.131 1.784 -16.967 1.00 85.50 187 PRO A N 1
ATOM 1462 C CA . PRO A 1 187 ? -10.299 3.187 -17.328 1.00 85.50 187 PRO A CA 1
ATOM 1463 C C . PRO A 1 187 ? -9.463 3.555 -18.558 1.00 85.50 187 PRO A C 1
ATOM 1465 O O . PRO A 1 187 ? -8.297 3.166 -18.660 1.00 85.50 187 PRO A O 1
ATOM 1468 N N . ILE A 1 188 ? -10.032 4.364 -19.457 1.00 82.31 188 ILE A N 1
ATOM 1469 C CA . ILE A 1 188 ? -9.394 4.778 -20.721 1.00 82.31 188 ILE A CA 1
ATOM 1470 C C . ILE A 1 188 ? -8.010 5.405 -20.486 1.00 82.31 188 ILE A C 1
ATOM 1472 O O . ILE A 1 188 ? -7.083 5.135 -21.240 1.00 82.31 188 ILE A O 1
ATOM 1476 N N . SER A 1 189 ? -7.831 6.180 -19.413 1.00 81.19 189 SER A N 1
ATOM 1477 C CA . SER A 1 189 ? -6.534 6.763 -19.042 1.00 81.19 189 SER A CA 1
ATOM 1478 C C . SER A 1 189 ? -5.450 5.710 -18.781 1.00 81.19 189 SER A C 1
ATOM 1480 O O . SER A 1 189 ? -4.315 5.887 -19.213 1.00 81.19 189 SER A O 1
ATOM 1482 N N . VAL A 1 190 ? -5.795 4.596 -18.129 1.00 83.38 190 VAL A N 1
ATOM 1483 C CA . VAL A 1 190 ? -4.874 3.471 -17.895 1.00 83.38 190 VAL A CA 1
ATOM 1484 C C . VAL A 1 190 ? -4.581 2.759 -19.214 1.00 83.38 190 VAL A C 1
ATOM 1486 O O . VAL A 1 190 ? -3.424 2.482 -19.515 1.00 83.38 190 VAL A O 1
ATOM 1489 N N . ALA A 1 191 ? -5.615 2.519 -20.027 1.00 81.12 191 ALA A N 1
ATOM 1490 C CA . ALA A 1 191 ? -5.472 1.864 -21.324 1.00 81.12 191 ALA A CA 1
ATOM 1491 C C . ALA A 1 191 ? -4.598 2.669 -22.306 1.00 81.12 191 ALA A C 1
ATOM 1493 O O . ALA A 1 191 ? -3.796 2.074 -23.016 1.00 81.12 191 ALA A O 1
ATOM 1494 N N . ILE A 1 192 ? -4.691 4.005 -22.319 1.00 77.31 192 ILE A N 1
ATOM 1495 C CA . ILE A 1 192 ? -3.830 4.875 -23.143 1.00 77.31 192 ILE A CA 1
ATOM 1496 C C . ILE A 1 192 ? -2.362 4.765 -22.709 1.00 77.31 192 ILE A C 1
ATOM 1498 O O . ILE A 1 192 ? -1.494 4.583 -23.562 1.00 77.31 192 ILE A O 1
ATOM 1502 N N . VAL A 1 193 ? -2.087 4.830 -21.400 1.00 75.44 193 VAL A N 1
ATOM 1503 C CA . VAL A 1 193 ? -0.721 4.724 -20.853 1.00 75.44 193 VAL A CA 1
ATOM 1504 C C . VAL A 1 193 ? -0.106 3.345 -21.123 1.00 75.44 193 VAL A C 1
ATOM 1506 O O . VAL A 1 193 ? 1.089 3.254 -21.388 1.00 75.44 193 VAL A O 1
ATOM 1509 N N . GLU A 1 194 ? -0.904 2.273 -21.087 1.00 73.00 194 GLU A N 1
ATOM 1510 C CA . GLU A 1 194 ? -0.448 0.919 -21.437 1.00 73.00 194 GLU A CA 1
ATOM 1511 C C . GLU A 1 194 ? -0.253 0.719 -22.952 1.00 73.00 194 GLU A C 1
ATOM 1513 O O . GLU A 1 194 ? 0.716 0.082 -23.360 1.00 73.00 194 GLU A O 1
ATOM 1518 N N . ALA A 1 195 ? -1.166 1.224 -23.790 1.00 72.06 195 ALA A N 1
ATOM 1519 C CA . ALA A 1 195 ? -1.196 0.922 -25.224 1.00 72.06 195 ALA A CA 1
ATOM 1520 C C . ALA A 1 195 ? -0.310 1.839 -26.083 1.00 72.06 195 ALA A C 1
ATOM 1522 O O . ALA A 1 195 ? 0.127 1.425 -27.155 1.00 72.06 195 ALA A O 1
ATOM 1523 N N . LEU A 1 196 ? -0.059 3.077 -25.644 1.00 73.19 196 LEU A N 1
ATOM 1524 C CA . LEU A 1 196 ? 0.710 4.081 -26.388 1.00 73.19 196 LEU A CA 1
ATOM 1525 C C . LEU A 1 196 ? 1.788 4.730 -25.493 1.00 73.19 196 LEU A C 1
ATOM 1527 O O . LEU A 1 196 ? 1.737 5.939 -25.229 1.00 73.19 196 LEU A O 1
ATOM 1531 N N . PRO A 1 197 ? 2.796 3.957 -25.035 1.00 67.31 197 PRO A N 1
ATOM 1532 C CA . PRO A 1 197 ? 3.878 4.483 -24.204 1.00 67.31 197 PRO A CA 1
ATOM 1533 C C . PRO A 1 197 ? 4.677 5.578 -24.923 1.00 67.31 197 PRO A C 1
ATOM 1535 O O . PRO A 1 197 ? 5.053 6.564 -24.298 1.00 67.31 197 PRO A O 1
ATOM 1538 N N . GLU A 1 198 ? 4.869 5.480 -26.243 1.00 66.06 198 GLU A N 1
ATOM 1539 C CA . GLU A 1 198 ? 5.538 6.525 -27.033 1.00 66.06 198 GLU A CA 1
ATOM 1540 C C . GLU A 1 198 ? 4.756 7.846 -27.053 1.00 66.06 198 GLU A C 1
ATOM 1542 O O . GLU A 1 198 ? 5.358 8.911 -26.935 1.00 66.06 198 GLU A O 1
ATOM 1547 N N . LEU A 1 199 ? 3.419 7.796 -27.125 1.00 68.94 199 LEU A N 1
ATOM 1548 C CA . LEU A 1 199 ? 2.582 8.998 -27.055 1.00 68.94 199 LEU A CA 1
ATOM 1549 C C . LEU A 1 199 ? 2.615 9.615 -25.652 1.00 68.94 199 LEU A C 1
ATOM 1551 O O . LEU A 1 199 ? 2.662 10.834 -25.527 1.00 68.94 199 LEU A O 1
ATOM 1555 N N . THR A 1 200 ? 2.634 8.786 -24.606 1.00 67.31 200 THR A N 1
ATOM 1556 C CA . THR A 1 200 ? 2.748 9.258 -23.216 1.00 67.31 200 THR A CA 1
ATOM 1557 C C . THR A 1 200 ? 4.111 9.914 -22.986 1.00 67.31 200 THR A C 1
ATOM 1559 O O . THR A 1 200 ? 4.167 11.046 -22.518 1.00 67.31 200 THR A O 1
ATOM 1562 N N . ASN A 1 201 ? 5.200 9.279 -23.430 1.00 70.75 201 ASN A N 1
ATOM 1563 C CA . ASN A 1 201 ? 6.549 9.849 -23.383 1.00 70.75 201 ASN A CA 1
ATOM 1564 C C . ASN A 1 201 ? 6.662 11.148 -24.196 1.00 70.75 201 ASN A C 1
ATOM 1566 O O . ASN A 1 201 ? 7.318 12.092 -23.756 1.00 70.75 201 ASN A O 1
ATOM 1570 N N . PHE A 1 202 ? 6.021 11.226 -25.367 1.00 78.38 202 PHE A N 1
ATOM 1571 C CA . PHE A 1 202 ? 5.971 12.448 -26.169 1.00 78.38 202 PHE A CA 1
ATOM 1572 C C . PHE A 1 202 ? 5.223 13.572 -25.443 1.00 78.38 202 PHE A C 1
ATOM 1574 O O . PHE A 1 202 ? 5.735 14.686 -25.375 1.00 78.38 202 PHE A O 1
ATOM 1581 N N . LEU A 1 203 ? 4.055 13.290 -24.856 1.00 78.75 203 LEU A N 1
ATOM 1582 C CA . LEU A 1 203 ? 3.278 14.272 -24.095 1.00 78.75 203 LEU A CA 1
ATOM 1583 C C . LEU A 1 203 ? 4.032 14.754 -22.846 1.00 78.75 203 LEU A C 1
ATOM 1585 O O . LEU A 1 203 ? 4.127 15.963 -22.645 1.00 78.75 203 LEU A O 1
ATOM 1589 N N . ASP A 1 204 ? 4.648 13.851 -22.077 1.00 77.81 204 ASP A N 1
ATOM 1590 C CA . ASP A 1 204 ? 5.495 14.203 -20.927 1.00 77.81 204 ASP A CA 1
ATOM 1591 C C . ASP A 1 204 ? 6.711 15.045 -21.366 1.00 77.81 204 ASP A C 1
ATOM 1593 O O . ASP A 1 204 ? 7.069 16.024 -20.704 1.00 77.81 204 ASP A O 1
ATOM 1597 N N . THR A 1 205 ? 7.316 14.735 -22.520 1.00 82.50 205 THR A N 1
ATOM 1598 C CA . THR A 1 205 ? 8.423 15.517 -23.106 1.00 82.50 205 THR A CA 1
ATOM 1599 C C . THR A 1 205 ? 7.961 16.913 -23.530 1.00 82.50 205 THR A C 1
ATOM 1601 O O . THR A 1 205 ? 8.623 17.901 -23.214 1.00 82.50 205 THR A O 1
ATOM 1604 N N . VAL A 1 206 ? 6.814 17.026 -24.208 1.00 84.12 206 VAL A N 1
ATOM 1605 C CA . VAL A 1 206 ? 6.218 18.311 -24.608 1.00 84.12 206 VAL A CA 1
ATOM 1606 C C . VAL A 1 206 ? 5.870 19.150 -23.380 1.00 84.12 206 VAL A C 1
ATOM 1608 O O . VAL A 1 206 ? 6.241 20.321 -23.332 1.00 84.12 206 VAL A O 1
ATOM 1611 N N . GLN A 1 207 ? 5.244 18.560 -22.359 1.00 83.94 207 GLN A N 1
ATOM 1612 C CA . GLN A 1 207 ? 4.912 19.247 -21.112 1.00 83.94 207 GLN A CA 1
ATOM 1613 C C . GLN A 1 207 ? 6.171 19.710 -20.366 1.00 83.94 207 GLN A C 1
ATOM 1615 O O . GLN A 1 207 ? 6.233 20.853 -19.911 1.00 83.94 207 GLN A O 1
ATOM 1620 N N . THR A 1 208 ? 7.201 18.865 -20.280 1.00 84.31 208 THR A N 1
ATOM 1621 C CA . THR A 1 208 ? 8.484 19.219 -19.651 1.00 84.31 208 THR A CA 1
ATOM 1622 C C . THR A 1 208 ? 9.165 20.372 -20.392 1.00 84.31 208 THR A C 1
ATOM 1624 O O . THR A 1 208 ? 9.592 21.342 -19.766 1.00 84.31 208 THR A O 1
ATOM 1627 N N . ASN A 1 209 ? 9.195 20.321 -21.727 1.00 86.44 209 ASN A N 1
ATOM 1628 C CA . ASN A 1 209 ? 9.730 21.396 -22.563 1.00 86.44 209 ASN A CA 1
ATOM 1629 C C . ASN A 1 209 ? 8.930 22.699 -22.412 1.00 86.44 209 ASN A C 1
ATOM 1631 O O . ASN A 1 209 ? 9.524 23.773 -22.365 1.00 86.44 209 ASN A O 1
ATOM 1635 N N . GLN A 1 210 ? 7.603 22.623 -22.290 1.00 82.44 210 GLN A N 1
ATOM 1636 C CA . GLN A 1 210 ? 6.744 23.790 -22.085 1.00 82.44 210 GLN A CA 1
ATOM 1637 C C . GLN A 1 210 ? 6.974 24.441 -20.711 1.00 82.44 210 GLN A C 1
ATOM 1639 O O . GLN A 1 210 ? 7.062 25.665 -20.622 1.00 82.44 210 GLN A O 1
ATOM 1644 N N . ILE A 1 211 ? 7.148 23.644 -19.649 1.00 88.25 211 ILE A N 1
ATOM 1645 C CA . ILE A 1 211 ? 7.520 24.145 -18.314 1.00 88.25 211 ILE A CA 1
ATOM 1646 C C . ILE A 1 211 ? 8.901 24.815 -18.360 1.00 88.25 211 ILE A C 1
ATOM 1648 O O . ILE A 1 211 ? 9.053 25.928 -17.858 1.00 88.25 211 ILE A O 1
ATOM 1652 N N . ALA A 1 212 ? 9.887 24.190 -19.010 1.00 87.31 212 ALA A N 1
ATOM 1653 C CA . ALA A 1 212 ? 11.224 24.764 -19.171 1.00 87.31 212 ALA A CA 1
ATOM 1654 C C . ALA A 1 212 ? 11.208 26.082 -19.974 1.00 87.31 212 ALA A C 1
ATOM 1656 O O . A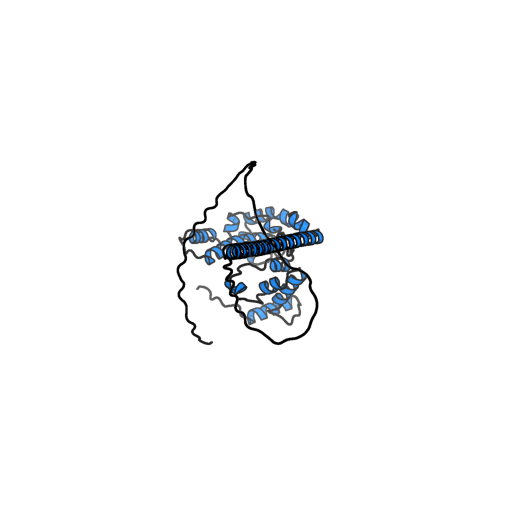LA A 1 212 ? 11.906 27.030 -19.617 1.00 87.31 212 ALA A O 1
ATOM 1657 N N . GLN A 1 213 ? 10.377 26.181 -21.019 1.00 84.19 213 GLN A N 1
ATOM 1658 C CA . GLN A 1 213 ? 10.163 27.431 -21.757 1.00 84.19 213 GLN A CA 1
ATOM 1659 C C . GLN A 1 213 ? 9.497 28.512 -20.895 1.00 84.19 213 GLN A C 1
ATOM 1661 O O . GLN A 1 213 ? 9.921 29.663 -20.957 1.00 84.19 213 GLN A O 1
ATOM 1666 N N . SER A 1 214 ? 8.512 28.157 -20.063 1.00 86.31 214 SER A N 1
ATOM 1667 C CA . SER A 1 214 ? 7.870 29.096 -19.132 1.00 86.31 214 SER A CA 1
ATOM 1668 C C . SER A 1 214 ? 8.869 29.658 -18.115 1.00 86.31 214 SER A C 1
ATOM 1670 O O . SER A 1 214 ? 8.932 30.868 -17.923 1.00 86.31 214 SER A O 1
ATOM 1672 N N . GLN A 1 215 ? 9.707 28.801 -17.525 1.00 86.56 215 GLN A N 1
ATOM 1673 C CA . GLN A 1 215 ? 10.755 29.213 -16.581 1.00 86.56 215 GLN A CA 1
ATOM 1674 C C . GLN A 1 215 ? 11.822 30.095 -17.245 1.00 86.56 215 GLN A C 1
ATOM 1676 O O . GLN A 1 215 ? 12.306 31.055 -16.646 1.00 86.56 215 GLN A O 1
ATOM 1681 N N . LEU A 1 216 ? 12.184 29.799 -18.499 1.00 88.50 216 LEU A N 1
ATOM 1682 C CA . LEU A 1 216 ? 13.084 30.655 -19.267 1.00 88.50 216 LEU A CA 1
ATOM 1683 C C . LEU A 1 216 ? 12.445 32.023 -19.547 1.00 88.50 216 LEU A C 1
ATOM 1685 O O . LEU A 1 216 ? 13.132 33.033 -19.415 1.00 88.50 216 LEU A O 1
ATOM 1689 N N . ALA A 1 217 ? 11.152 32.063 -19.883 1.00 85.75 217 ALA A N 1
ATOM 1690 C CA . ALA A 1 217 ? 10.413 33.302 -20.106 1.00 85.75 217 ALA A CA 1
ATOM 1691 C C . ALA A 1 217 ? 10.368 34.177 -18.838 1.00 85.75 217 ALA A C 1
ATOM 1693 O O . ALA A 1 217 ? 10.722 35.354 -18.912 1.00 85.75 217 ALA A O 1
ATOM 1694 N N . GLU A 1 218 ? 10.045 33.597 -17.677 1.00 86.69 218 GLU A N 1
ATOM 1695 C CA . GLU A 1 218 ? 10.094 34.275 -16.369 1.00 86.69 218 GLU A CA 1
ATOM 1696 C C . GLU A 1 218 ? 11.489 34.856 -16.093 1.00 86.69 218 GLU A C 1
ATOM 1698 O O . GLU A 1 218 ? 11.635 36.062 -15.908 1.00 86.69 218 GLU A O 1
ATOM 1703 N N . HIS A 1 219 ? 12.544 34.041 -16.196 1.00 88.25 219 HIS A N 1
ATOM 1704 C CA . HIS A 1 219 ? 13.916 34.504 -15.967 1.00 88.25 219 HIS A CA 1
ATOM 1705 C C . HIS A 1 219 ? 14.383 35.560 -16.992 1.00 88.25 219 HIS A C 1
ATOM 1707 O O . HIS A 1 219 ? 15.214 36.416 -16.674 1.00 88.25 219 HIS A O 1
ATOM 1713 N N . THR A 1 220 ? 13.868 35.547 -18.229 1.00 85.25 220 THR A N 1
ATOM 1714 C CA . THR A 1 220 ? 14.110 36.655 -19.169 1.00 85.25 220 THR A CA 1
ATOM 1715 C C . THR A 1 220 ? 13.358 37.924 -18.782 1.00 85.25 220 THR A C 1
ATOM 1717 O O . THR A 1 220 ? 13.937 39.000 -18.917 1.00 85.25 220 THR A O 1
ATOM 1720 N N . ASN A 1 221 ? 12.134 37.821 -18.256 1.00 87.62 221 ASN A N 1
ATOM 1721 C CA . ASN A 1 221 ? 11.373 38.973 -17.778 1.00 87.62 221 ASN A CA 1
ATOM 1722 C C . ASN A 1 221 ? 12.075 39.636 -16.581 1.00 87.62 221 ASN A C 1
ATOM 1724 O O . ASN A 1 221 ? 12.355 40.831 -16.638 1.00 87.62 221 ASN A O 1
ATOM 1728 N N . ASP A 1 222 ? 12.501 38.853 -15.584 1.00 89.50 222 ASP A N 1
ATOM 1729 C CA . ASP A 1 222 ? 13.285 39.336 -14.435 1.00 89.50 222 ASP A CA 1
ATOM 1730 C C . ASP A 1 222 ? 14.545 40.100 -14.875 1.00 89.50 222 ASP A C 1
ATOM 1732 O O . ASP A 1 222 ? 14.876 41.166 -14.348 1.00 89.50 222 ASP A O 1
ATOM 1736 N N . ARG A 1 223 ? 15.263 39.580 -15.881 1.00 87.62 223 ARG A N 1
ATOM 1737 C CA . ARG A 1 223 ? 16.458 40.242 -16.427 1.00 87.62 223 ARG A CA 1
ATOM 1738 C C . ARG A 1 223 ? 16.132 41.514 -17.205 1.00 87.62 223 ARG A C 1
ATOM 1740 O O . ARG A 1 223 ? 16.941 42.440 -17.176 1.00 87.62 223 ARG A O 1
ATOM 1747 N N . VAL A 1 224 ? 14.989 41.579 -17.889 1.00 90.38 224 VAL A N 1
ATOM 1748 C CA . VAL A 1 224 ? 14.518 42.795 -18.571 1.00 90.38 224 VAL A CA 1
ATOM 1749 C C . VAL A 1 224 ? 14.111 43.860 -17.552 1.00 90.38 224 VAL A C 1
ATOM 1751 O O . VAL A 1 224 ? 14.508 45.011 -17.713 1.00 90.38 224 VAL A O 1
ATOM 1754 N N . GLU A 1 225 ? 13.424 43.492 -16.469 1.00 90.00 225 GLU A N 1
ATOM 1755 C CA . GLU A 1 225 ? 13.077 44.412 -15.377 1.00 90.00 225 GLU A CA 1
ATOM 1756 C C . GLU A 1 225 ? 14.324 44.954 -14.661 1.00 90.00 225 GLU A C 1
ATOM 1758 O O . GLU A 1 225 ? 14.443 46.164 -14.451 1.00 90.00 225 GLU A O 1
ATOM 1763 N N . GLN A 1 226 ? 15.313 44.098 -14.374 1.00 89.25 226 GLN A N 1
ATOM 1764 C CA . GLN A 1 226 ? 16.611 44.533 -13.842 1.00 89.25 226 GLN A CA 1
ATOM 1765 C C . GLN A 1 226 ? 17.336 45.493 -14.796 1.00 89.25 226 GLN A C 1
ATOM 1767 O O . GLN A 1 226 ? 17.878 46.509 -14.353 1.00 89.25 226 GLN A O 1
ATOM 1772 N N . LEU A 1 227 ? 17.343 45.205 -16.103 1.00 89.56 227 LEU A N 1
ATOM 1773 C CA . LEU A 1 227 ? 17.972 46.078 -17.094 1.00 89.56 227 LEU A CA 1
ATOM 1774 C C . LEU A 1 227 ? 17.252 47.432 -17.178 1.00 89.56 227 LEU A C 1
ATOM 1776 O O . LEU A 1 227 ? 17.912 48.471 -17.186 1.00 89.56 227 LEU A O 1
ATOM 1780 N N . ALA A 1 228 ? 15.915 47.424 -17.176 1.00 89.12 228 ALA A N 1
ATOM 1781 C CA . ALA A 1 228 ? 15.083 48.621 -17.178 1.00 89.12 228 ALA A CA 1
ATOM 1782 C C . ALA A 1 228 ? 15.379 49.502 -15.953 1.00 89.12 228 ALA A C 1
ATOM 1784 O O . ALA A 1 228 ? 15.680 50.688 -16.113 1.00 89.12 228 ALA A O 1
ATOM 1785 N N . ALA A 1 229 ? 15.411 48.912 -14.753 1.00 90.56 229 ALA A N 1
ATOM 1786 C CA . ALA A 1 229 ? 15.758 49.605 -13.514 1.00 90.56 229 ALA A CA 1
ATOM 1787 C C . ALA A 1 229 ? 17.165 50.233 -13.567 1.00 90.56 229 ALA A C 1
ATOM 1789 O O . ALA A 1 229 ? 17.327 51.406 -13.221 1.00 90.56 229 ALA A O 1
ATOM 1790 N N . LEU A 1 230 ? 18.168 49.503 -14.073 1.00 92.19 230 LEU A N 1
ATOM 1791 C CA . LEU A 1 230 ? 19.527 50.027 -14.260 1.00 92.19 230 LEU A CA 1
ATOM 1792 C C . LEU A 1 230 ? 19.569 51.188 -15.266 1.00 92.19 230 LEU A C 1
ATOM 1794 O O . LEU A 1 230 ? 20.194 52.213 -14.987 1.00 92.19 230 LEU A O 1
ATOM 1798 N N . THR A 1 231 ? 18.877 51.083 -16.407 1.00 89.62 231 THR A N 1
ATOM 1799 C CA . THR A 1 231 ? 18.797 52.193 -17.375 1.00 89.62 231 THR A CA 1
ATOM 1800 C C . THR A 1 231 ? 18.069 53.412 -16.816 1.00 89.62 231 THR A C 1
ATOM 1802 O O . THR A 1 231 ? 18.502 54.539 -17.058 1.00 89.62 231 THR A O 1
ATOM 1805 N N . GLN A 1 232 ? 17.018 53.222 -16.016 1.00 89.81 232 GLN A N 1
ATOM 1806 C CA . GLN A 1 232 ? 16.289 54.324 -15.393 1.00 89.81 232 GLN A CA 1
ATOM 1807 C C . GLN A 1 232 ? 17.130 55.011 -14.307 1.00 89.81 232 GLN A C 1
ATOM 1809 O O . GLN A 1 232 ? 17.171 56.241 -14.250 1.00 89.81 232 GLN A O 1
ATOM 1814 N N . GLN A 1 233 ? 17.879 54.245 -13.506 1.00 90.69 233 GLN A N 1
ATOM 1815 C CA . GLN A 1 233 ? 18.839 54.788 -12.542 1.00 90.69 233 GLN A CA 1
ATOM 1816 C C . GLN A 1 233 ? 19.965 55.572 -13.238 1.00 90.69 233 GLN A C 1
ATOM 1818 O O . GLN A 1 233 ? 20.307 56.675 -12.802 1.00 90.69 233 GLN A O 1
ATOM 1823 N N . ALA A 1 234 ? 20.505 55.049 -14.344 1.00 89.69 234 ALA A N 1
ATOM 1824 C CA . ALA A 1 234 ? 21.516 55.734 -15.148 1.00 89.69 234 ALA A CA 1
ATOM 1825 C C . ALA A 1 234 ? 20.980 57.043 -15.759 1.00 89.69 234 ALA A C 1
ATOM 1827 O O . ALA A 1 234 ? 21.653 58.071 -15.684 1.00 89.69 234 ALA A O 1
ATOM 1828 N N . TYR A 1 235 ? 19.752 57.035 -16.290 1.00 90.25 235 TYR A N 1
ATOM 1829 C CA . TYR A 1 235 ? 19.089 58.224 -16.832 1.00 90.25 235 TYR A CA 1
ATOM 1830 C C . TYR A 1 235 ? 18.892 59.314 -15.767 1.00 90.25 235 TYR A C 1
ATOM 1832 O O . TYR A 1 235 ? 19.262 60.468 -15.987 1.00 90.25 235 TYR A O 1
ATOM 1840 N N . VAL A 1 236 ? 18.375 58.952 -14.586 1.00 89.88 236 VAL A N 1
ATOM 1841 C CA . VAL A 1 236 ? 18.194 59.891 -13.463 1.00 89.88 236 VAL A CA 1
ATOM 1842 C C . VAL A 1 236 ? 19.539 60.453 -12.990 1.00 89.88 236 VAL A C 1
ATOM 1844 O O . VAL A 1 236 ? 19.652 61.659 -12.768 1.00 89.88 236 VAL A O 1
ATOM 1847 N N . SER A 1 237 ? 20.576 59.613 -12.892 1.00 90.81 237 SER A N 1
ATOM 1848 C CA . SER A 1 237 ? 21.925 60.049 -12.512 1.00 90.81 237 SER A CA 1
ATOM 1849 C C . SER A 1 237 ? 22.512 61.047 -13.517 1.00 90.81 237 SER A C 1
ATOM 1851 O O . SER A 1 237 ? 22.973 62.120 -13.122 1.00 90.81 237 SER A O 1
ATOM 1853 N N . LEU A 1 238 ? 22.431 60.744 -14.817 1.00 89.69 238 LEU A N 1
ATOM 1854 C CA . LEU A 1 238 ? 22.924 61.615 -15.885 1.00 89.69 238 LEU A CA 1
ATOM 1855 C C . LEU A 1 238 ? 22.154 62.942 -15.940 1.00 89.69 238 LEU A C 1
ATOM 1857 O O . LEU A 1 238 ? 22.771 64.003 -16.020 1.00 89.69 238 LEU A O 1
ATOM 1861 N N . SER A 1 239 ? 20.823 62.903 -15.822 1.00 86.25 239 SER A N 1
ATOM 1862 C CA . SER A 1 239 ? 19.988 64.108 -15.743 1.00 86.25 239 SER A CA 1
ATOM 1863 C C . SER A 1 239 ? 20.397 64.995 -14.562 1.00 86.25 239 SER A C 1
ATOM 1865 O O . SER A 1 239 ? 20.563 66.202 -14.732 1.00 86.25 239 SER A O 1
ATOM 1867 N N . GLY A 1 240 ? 20.626 64.406 -13.382 1.00 84.75 240 GLY A N 1
ATOM 1868 C CA . GLY A 1 240 ? 21.097 65.133 -12.201 1.00 84.75 240 GLY A CA 1
ATOM 1869 C C . GLY A 1 240 ? 22.476 65.774 -12.399 1.00 84.75 240 GLY A C 1
ATOM 1870 O O . GLY A 1 240 ? 22.678 66.928 -12.019 1.00 84.75 240 GLY A O 1
ATOM 1871 N N . GLN A 1 241 ? 23.411 65.075 -13.053 1.00 84.69 241 GLN A N 1
ATOM 1872 C CA . GLN A 1 241 ? 24.731 65.625 -13.392 1.00 84.69 241 GLN A CA 1
ATOM 1873 C C . GLN A 1 241 ? 24.634 66.799 -14.377 1.00 84.69 241 GLN A C 1
ATOM 1875 O O . GLN A 1 241 ? 25.260 67.835 -14.148 1.00 84.69 241 GLN A O 1
ATOM 1880 N N . ILE A 1 242 ? 23.817 66.683 -15.430 1.00 81.94 242 ILE A N 1
ATOM 1881 C CA . ILE A 1 242 ? 23.581 67.766 -16.400 1.00 81.94 242 ILE A CA 1
ATOM 1882 C C . ILE A 1 242 ? 23.002 69.000 -15.694 1.00 81.94 242 ILE A C 1
ATOM 1884 O O . ILE A 1 242 ? 23.472 70.118 -15.910 1.00 81.94 242 ILE A O 1
ATOM 1888 N N . GLN A 1 243 ? 22.034 68.805 -14.798 1.00 76.44 243 GLN A N 1
ATOM 1889 C CA . GLN A 1 243 ? 21.404 69.891 -14.047 1.00 76.44 243 GLN A CA 1
ATOM 1890 C C . GLN A 1 243 ? 22.388 70.563 -13.069 1.00 76.44 243 GLN A C 1
ATOM 1892 O O . GLN A 1 243 ? 22.412 71.790 -12.967 1.00 76.44 243 GLN A O 1
ATOM 1897 N N . ALA A 1 244 ? 23.269 69.788 -12.426 1.00 75.62 244 ALA A N 1
ATOM 1898 C CA . ALA A 1 244 ? 24.337 70.304 -11.567 1.00 75.62 244 ALA A CA 1
ATOM 1899 C C . ALA A 1 244 ? 25.418 71.087 -12.343 1.00 75.62 244 ALA A C 1
ATOM 1901 O O . ALA A 1 244 ? 25.972 72.055 -11.818 1.00 75.62 244 ALA A O 1
ATOM 1902 N N . VAL A 1 245 ? 25.711 70.710 -13.594 1.00 75.12 245 VAL A N 1
ATOM 1903 C CA . VAL A 1 245 ? 26.592 71.486 -14.485 1.00 75.12 245 VAL A CA 1
ATOM 1904 C C . VAL A 1 245 ? 25.908 72.782 -14.927 1.00 75.12 245 VAL A C 1
ATOM 1906 O O . VAL A 1 245 ? 26.520 73.842 -14.836 1.00 75.12 245 VAL A O 1
ATOM 1909 N N . ALA A 1 246 ? 24.630 72.732 -15.316 1.00 69.38 246 ALA A N 1
ATOM 1910 C CA . ALA A 1 246 ? 23.860 73.913 -15.721 1.00 69.38 246 ALA A CA 1
ATOM 1911 C C . ALA A 1 246 ? 23.706 74.963 -14.599 1.00 69.38 246 ALA A C 1
ATOM 1913 O O . ALA A 1 246 ? 23.594 76.155 -14.878 1.00 69.38 246 ALA A O 1
ATOM 1914 N N . GLN A 1 247 ? 23.729 74.540 -13.330 1.00 65.31 247 GLN A N 1
ATOM 1915 C CA . GLN A 1 247 ? 23.668 75.431 -12.165 1.00 65.31 247 GLN A CA 1
ATOM 1916 C C . GLN A 1 247 ? 25.027 76.039 -11.764 1.00 65.31 247 GLN A C 1
ATOM 1918 O O . GLN A 1 247 ? 25.061 76.997 -10.987 1.00 65.31 247 GLN A O 1
ATOM 1923 N N . LYS A 1 248 ? 26.158 75.547 -12.291 1.00 67.69 248 LYS A N 1
ATOM 1924 C CA . LYS A 1 248 ? 27.477 76.151 -12.043 1.00 67.69 248 LYS A CA 1
ATOM 1925 C C . LYS A 1 248 ? 27.692 77.373 -12.937 1.00 67.69 248 LYS A C 1
ATOM 1927 O O . LYS A 1 248 ? 28.125 77.256 -14.080 1.00 67.69 248 LYS A O 1
ATOM 1932 N N . GLN A 1 249 ? 27.471 78.567 -12.386 1.00 58.59 249 GLN A N 1
ATOM 1933 C CA . GLN A 1 249 ? 27.875 79.810 -13.047 1.00 58.59 249 GLN A CA 1
ATOM 1934 C C . GLN A 1 249 ? 29.401 79.870 -13.223 1.00 58.59 249 GLN A C 1
ATOM 1936 O O . GLN A 1 249 ? 30.160 79.818 -12.252 1.00 58.59 249 GLN A O 1
ATOM 1941 N N . VAL A 1 250 ? 29.854 80.025 -14.468 1.00 54.88 250 VAL A N 1
ATOM 1942 C CA . VAL A 1 250 ? 31.273 80.201 -14.799 1.00 54.88 250 VAL A CA 1
ATOM 1943 C C . VAL A 1 250 ? 31.697 81.632 -14.465 1.00 54.88 250 VAL A C 1
ATOM 1945 O O . VAL A 1 250 ? 31.433 82.571 -15.214 1.00 54.88 250 VAL A O 1
ATOM 1948 N N . ARG A 1 251 ? 32.385 81.806 -13.333 1.00 47.84 251 ARG A N 1
ATOM 1949 C CA . ARG A 1 251 ? 33.022 83.077 -12.966 1.00 47.84 251 ARG A CA 1
ATOM 1950 C C . ARG A 1 251 ? 34.372 83.190 -13.682 1.00 47.84 251 ARG A C 1
ATOM 1952 O O . ARG A 1 251 ? 35.373 82.659 -13.208 1.00 47.84 251 ARG A O 1
ATOM 1959 N N . VAL A 1 252 ? 34.402 83.863 -14.831 1.00 46.41 252 VAL A N 1
ATOM 1960 C CA . VAL A 1 252 ? 35.658 84.151 -15.543 1.00 46.41 252 VAL A CA 1
ATOM 1961 C C . VAL A 1 252 ? 36.401 85.268 -14.808 1.00 46.41 252 VAL A C 1
ATOM 1963 O O . VAL A 1 252 ? 35.952 86.412 -14.797 1.00 46.41 252 VAL A O 1
ATOM 1966 N N . ILE A 1 253 ? 37.540 84.939 -14.198 1.00 44.97 253 ILE A N 1
ATOM 1967 C CA . ILE A 1 253 ? 38.487 85.915 -13.644 1.00 44.97 253 ILE A CA 1
ATOM 1968 C C . ILE A 1 253 ? 39.662 85.997 -14.619 1.00 44.97 253 ILE A C 1
ATOM 1970 O O . ILE A 1 253 ? 40.429 85.045 -14.745 1.00 44.97 253 ILE A O 1
ATOM 1974 N N . VAL A 1 254 ? 39.791 87.121 -15.326 1.00 45.50 254 VAL A N 1
ATOM 1975 C CA . VAL A 1 254 ? 40.935 87.381 -16.210 1.00 45.50 254 VAL A CA 1
ATOM 1976 C C . VAL A 1 254 ? 42.005 88.125 -15.416 1.00 45.50 254 VAL A C 1
ATOM 1978 O O . VAL A 1 254 ? 41.895 89.330 -15.202 1.00 45.50 254 VAL A O 1
ATOM 1981 N N . THR A 1 255 ? 43.049 87.412 -14.998 1.00 39.41 255 THR A N 1
ATOM 1982 C CA . THR A 1 255 ? 44.236 88.017 -14.379 1.00 39.41 255 THR A CA 1
ATOM 1983 C C . THR A 1 255 ? 45.345 88.108 -15.420 1.00 39.41 255 THR A C 1
ATOM 1985 O O . THR A 1 255 ? 45.947 87.099 -15.779 1.00 39.41 255 THR A O 1
ATOM 1988 N N . VAL A 1 256 ? 45.621 89.316 -15.914 1.00 46.78 256 VAL A N 1
ATOM 1989 C CA . VAL A 1 256 ? 46.768 89.581 -16.794 1.00 46.78 256 VAL A CA 1
ATOM 1990 C C . VAL A 1 256 ? 47.962 89.969 -15.928 1.00 46.78 256 VAL A C 1
ATOM 1992 O O . VAL A 1 256 ? 47.904 90.970 -15.217 1.00 46.78 256 VAL A O 1
ATOM 1995 N N . GLN A 1 257 ? 49.058 89.215 -16.009 1.00 37.00 257 GLN A N 1
ATOM 1996 C CA . GLN A 1 257 ? 50.341 89.619 -15.433 1.00 37.00 257 GLN A CA 1
ATOM 1997 C C . GLN A 1 257 ? 51.465 89.341 -16.437 1.00 37.00 257 GLN A C 1
ATOM 1999 O O . GLN A 1 257 ? 51.490 88.299 -17.087 1.00 37.00 257 GLN A O 1
ATOM 2004 N N . HIS A 1 258 ? 52.343 90.327 -16.620 1.00 33.56 258 HIS A N 1
ATOM 2005 C CA . HIS A 1 258 ? 53.176 90.476 -17.813 1.00 33.56 258 HIS A CA 1
ATOM 2006 C C . HIS A 1 258 ? 54.634 90.749 -17.421 1.00 33.56 258 HIS A C 1
ATOM 2008 O O . HIS A 1 258 ? 54.926 91.823 -16.899 1.00 33.56 258 HIS A O 1
ATOM 2014 N N . GLN A 1 259 ? 55.545 89.809 -17.696 1.00 34.50 259 GLN A N 1
ATOM 2015 C CA . GLN A 1 259 ? 57.002 90.024 -17.738 1.00 34.50 259 GLN A CA 1
ATOM 2016 C C . GLN A 1 259 ? 57.686 88.896 -18.534 1.00 34.50 259 GLN A C 1
ATOM 2018 O O . GLN A 1 259 ? 57.162 87.786 -18.608 1.00 34.50 259 GLN A O 1
ATOM 2023 N N . SER A 1 260 ? 58.793 89.205 -19.221 1.00 28.97 260 SER A N 1
ATOM 2024 C CA . SER A 1 260 ? 59.149 88.519 -20.478 1.00 28.97 260 SER A CA 1
ATOM 2025 C C . SER A 1 260 ? 60.616 88.683 -20.924 1.00 28.97 260 SER A C 1
ATOM 2027 O O . SER A 1 260 ? 61.208 89.715 -20.616 1.00 28.97 260 SER A O 1
ATOM 2029 N N . LEU A 1 261 ? 61.065 87.768 -21.812 1.00 32.50 261 LEU A N 1
ATOM 2030 C CA . LEU A 1 261 ? 62.218 87.824 -22.763 1.00 32.50 261 LEU A CA 1
ATOM 2031 C C . LEU A 1 261 ? 63.619 87.422 -22.240 1.00 32.50 261 LEU A C 1
ATOM 2033 O O . LEU A 1 261 ? 63.842 87.516 -21.033 1.00 32.50 261 LEU A O 1
ATOM 2037 N N . PRO A 1 262 ? 64.577 87.014 -23.125 1.00 43.34 262 PRO A N 1
ATOM 2038 C CA . PRO A 1 262 ? 64.552 86.883 -24.614 1.00 43.34 262 PRO A CA 1
ATOM 2039 C C . PRO A 1 262 ? 64.622 85.408 -25.128 1.00 43.34 262 PRO A C 1
ATOM 2041 O O . PRO A 1 262 ? 65.139 84.558 -24.415 1.00 43.34 262 PRO A O 1
ATOM 2044 N N . SER A 1 263 ? 64.012 84.951 -26.245 1.00 37.66 263 SER A N 1
ATOM 2045 C CA . SER A 1 263 ? 64.025 85.328 -27.697 1.00 37.66 263 SER A CA 1
ATOM 2046 C C . SER A 1 263 ? 65.204 84.690 -28.490 1.00 37.66 263 SER A C 1
ATOM 2048 O O . SER A 1 263 ? 66.270 84.522 -27.915 1.00 37.66 263 SER A O 1
ATOM 2050 N N . SER A 1 264 ? 65.152 84.255 -29.769 1.00 36.12 264 SER A N 1
ATOM 2051 C CA . SER A 1 264 ? 64.232 84.355 -30.950 1.00 36.12 264 SER A CA 1
ATOM 2052 C C . SER A 1 264 ? 64.500 83.149 -31.923 1.00 36.12 264 SER A C 1
ATOM 2054 O O . SER A 1 264 ? 65.268 82.284 -31.499 1.00 36.12 264 SER A O 1
ATOM 2056 N N . PRO A 1 265 ? 64.063 83.061 -33.219 1.00 50.97 265 PRO A N 1
ATOM 2057 C CA . PRO A 1 265 ? 63.047 83.787 -34.028 1.00 50.97 265 PRO A CA 1
ATOM 2058 C C . PRO A 1 265 ? 62.013 82.864 -34.783 1.00 50.97 265 PRO A C 1
ATOM 2060 O O . PRO A 1 265 ? 62.061 81.648 -34.613 1.00 50.97 265 PRO A O 1
ATOM 2063 N N . PRO A 1 266 ? 61.057 83.414 -35.585 1.00 50.00 266 PRO A N 1
ATOM 2064 C CA . PRO A 1 266 ? 59.858 82.717 -36.116 1.00 50.00 266 PRO A CA 1
ATOM 2065 C C . PRO A 1 266 ? 59.909 82.574 -37.679 1.00 50.00 266 PRO A C 1
ATOM 2067 O O . PRO A 1 266 ? 61.043 82.491 -38.157 1.00 50.00 266 PRO A O 1
ATOM 2070 N N . PRO A 1 267 ? 58.832 82.519 -38.529 1.00 48.72 267 PRO A N 1
ATOM 2071 C CA . PRO A 1 267 ? 57.421 82.998 -38.473 1.00 48.72 267 PRO A CA 1
ATOM 2072 C C . PRO A 1 267 ? 56.401 81.815 -38.332 1.00 48.72 267 PRO A C 1
ATOM 2074 O O . PRO A 1 267 ? 56.819 80.762 -37.865 1.00 48.72 267 PRO A O 1
ATOM 2077 N N . THR A 1 268 ? 55.073 81.849 -38.582 1.00 34.97 268 THR A N 1
ATOM 2078 C CA . THR A 1 268 ? 54.139 82.800 -39.252 1.00 34.97 268 THR A CA 1
ATOM 2079 C C . THR A 1 268 ? 52.702 82.716 -38.656 1.00 34.97 268 THR A C 1
ATOM 2081 O O . THR A 1 268 ? 52.455 81.979 -37.706 1.00 34.97 268 THR A O 1
ATOM 2084 N N . SER A 1 269 ? 51.754 83.492 -39.199 1.00 35.59 269 SER A N 1
ATOM 2085 C CA . SER A 1 269 ? 50.397 83.796 -38.688 1.00 35.59 269 SER A CA 1
ATOM 2086 C C . SER A 1 269 ? 49.232 82.914 -39.187 1.00 35.59 269 SER A C 1
ATOM 2088 O O . SER A 1 269 ? 49.301 82.361 -40.282 1.00 35.59 269 SER A O 1
ATOM 2090 N N . GLY A 1 270 ? 48.099 82.914 -38.453 1.00 34.75 270 GLY A N 1
ATOM 2091 C CA . GLY A 1 270 ? 46.860 82.219 -38.862 1.00 34.75 270 GLY A CA 1
ATOM 2092 C C . GLY A 1 270 ? 45.541 82.510 -38.102 1.00 34.75 270 GLY A C 1
ATOM 2093 O O . GLY A 1 270 ? 44.777 81.575 -37.924 1.00 34.75 270 GLY A O 1
ATOM 2094 N N . ALA A 1 271 ? 45.261 83.765 -37.705 1.00 34.31 271 ALA A N 1
ATOM 2095 C CA . ALA A 1 271 ? 43.943 84.317 -37.277 1.00 34.31 271 ALA A CA 1
ATOM 2096 C C . ALA A 1 271 ? 43.146 83.674 -36.094 1.00 34.31 271 ALA A C 1
ATOM 2098 O O . ALA A 1 271 ? 43.376 82.552 -35.662 1.00 34.31 271 ALA A O 1
ATOM 2099 N N . LEU A 1 272 ? 42.212 84.449 -35.522 1.00 31.81 272 LEU A N 1
ATOM 2100 C CA . LEU A 1 272 ? 41.515 84.216 -34.239 1.00 31.81 272 LEU A CA 1
ATOM 2101 C C . LEU A 1 272 ? 40.015 84.584 -34.318 1.00 31.81 272 LEU A C 1
ATOM 2103 O O . LEU A 1 272 ? 39.667 85.424 -35.142 1.00 31.81 272 LEU A O 1
ATOM 2107 N N . VAL A 1 273 ? 39.225 84.123 -33.319 1.00 34.91 273 VAL A N 1
ATOM 2108 C CA . VAL A 1 273 ? 38.000 84.792 -32.773 1.00 34.91 273 VAL A CA 1
ATOM 2109 C C . VAL A 1 273 ? 36.741 84.749 -33.688 1.00 34.91 273 VAL A C 1
ATOM 2111 O O . VAL A 1 273 ? 36.859 84.845 -34.899 1.00 34.91 273 VAL A O 1
ATOM 2114 N N . SER A 1 274 ? 35.487 84.580 -33.223 1.00 30.28 274 SER A N 1
ATOM 2115 C CA . SER A 1 274 ? 34.895 84.358 -31.880 1.00 30.28 274 SER A CA 1
ATOM 2116 C C . SER A 1 274 ? 33.431 83.853 -31.950 1.00 30.28 274 SER A C 1
ATOM 2118 O O . SER A 1 274 ? 32.802 83.892 -33.002 1.00 30.28 274 SER A O 1
ATOM 2120 N N . SER A 1 275 ? 32.856 83.482 -30.795 1.00 33.56 275 SER A N 1
ATOM 2121 C CA . SER A 1 275 ? 31.404 83.498 -30.463 1.00 33.56 275 SER A CA 1
ATOM 2122 C C . SER A 1 275 ? 30.790 84.931 -30.616 1.00 33.56 275 SER A C 1
ATOM 2124 O O . SER A 1 275 ? 31.583 85.833 -30.908 1.00 33.56 275 SER A O 1
ATOM 2126 N N . PRO A 1 276 ? 29.484 85.255 -30.349 1.00 48.16 276 PRO A N 1
ATOM 2127 C CA . PRO A 1 276 ? 28.466 84.567 -29.522 1.00 48.16 276 PRO A CA 1
ATOM 2128 C C . PRO A 1 276 ? 27.008 84.575 -30.127 1.00 48.16 276 PRO A C 1
ATOM 2130 O O . PRO A 1 276 ? 26.880 84.108 -31.252 1.00 48.16 276 PRO A O 1
ATOM 2133 N N . PRO A 1 277 ? 25.901 84.980 -29.442 1.00 56.44 277 PRO A N 1
ATOM 2134 C CA . PRO A 1 277 ? 24.975 84.109 -28.684 1.00 56.44 277 PRO A CA 1
ATOM 2135 C C . PRO A 1 277 ? 23.472 84.255 -29.069 1.00 56.44 277 PRO A C 1
ATOM 2137 O O . PRO A 1 277 ? 23.138 84.981 -29.999 1.00 56.44 277 PRO A O 1
ATOM 2140 N N . SER A 1 278 ? 22.577 83.694 -28.229 1.00 32.00 278 SER A N 1
ATOM 2141 C CA . SER A 1 278 ? 21.148 84.082 -28.086 1.00 32.00 278 SER A CA 1
ATOM 2142 C C . SER A 1 278 ? 20.228 83.676 -29.256 1.00 32.00 278 SER A C 1
ATOM 2144 O O . SER A 1 278 ? 20.689 83.420 -30.355 1.00 32.00 278 SER A O 1
ATOM 2146 N N . SER A 1 279 ? 18.899 83.585 -29.145 1.00 32.94 279 SER A N 1
ATOM 2147 C CA . SER A 1 279 ? 17.931 83.448 -28.035 1.00 32.94 279 SER A CA 1
ATOM 2148 C C . SER A 1 279 ? 16.561 83.183 -28.680 1.00 32.94 279 SER A C 1
ATOM 2150 O O . SER A 1 279 ? 16.352 83.695 -29.771 1.00 32.94 279 SER A O 1
ATOM 2152 N N . HIS A 1 280 ? 15.636 82.471 -28.022 1.00 31.14 280 HIS A N 1
ATOM 2153 C CA . HIS A 1 280 ? 14.188 82.783 -27.943 1.00 31.14 280 HIS A CA 1
ATOM 2154 C C . HIS A 1 280 ? 13.347 81.560 -27.536 1.00 31.14 280 HIS A C 1
ATOM 2156 O O . HIS A 1 280 ? 13.286 80.551 -28.228 1.00 31.14 280 HIS A O 1
ATOM 2162 N N . ALA A 1 281 ? 12.626 81.713 -26.427 1.00 34.47 281 ALA A N 1
ATOM 2163 C CA . ALA A 1 281 ? 11.278 81.166 -26.265 1.00 34.47 281 ALA A CA 1
ATOM 2164 C C . ALA A 1 281 ? 10.275 82.162 -26.930 1.00 34.47 281 ALA A C 1
ATOM 2166 O O . ALA A 1 281 ? 10.729 83.262 -27.283 1.00 34.47 281 ALA A O 1
ATOM 2167 N N . PRO A 1 282 ? 8.944 81.907 -27.023 1.00 52.47 282 PRO A N 1
ATOM 2168 C CA . PRO A 1 282 ? 8.176 80.868 -26.313 1.00 52.47 282 PRO A CA 1
ATOM 2169 C C . PRO A 1 282 ? 6.998 80.230 -27.117 1.00 52.47 282 PRO A C 1
ATOM 2171 O O . PRO A 1 282 ? 6.859 80.434 -28.315 1.00 52.47 282 PRO A O 1
ATOM 2174 N N . ILE A 1 283 ? 6.093 79.566 -26.373 1.00 35.53 283 ILE A N 1
ATOM 2175 C CA . ILE A 1 283 ? 4.656 79.307 -26.649 1.00 35.53 283 ILE A CA 1
ATOM 2176 C C . ILE A 1 283 ? 4.280 77.971 -27.332 1.00 35.53 283 ILE A C 1
ATOM 2178 O O . ILE A 1 283 ? 4.450 77.783 -28.527 1.00 35.53 283 ILE A O 1
ATOM 2182 N N . SER A 1 284 ? 3.685 77.105 -26.494 1.00 32.53 284 SER A N 1
ATOM 2183 C CA . SER A 1 284 ? 2.487 76.249 -26.660 1.00 32.53 284 SER A CA 1
ATOM 2184 C C . SER A 1 284 ? 2.120 75.629 -28.019 1.00 32.53 284 SER A C 1
ATOM 2186 O O . SER A 1 284 ? 2.058 76.315 -29.026 1.00 32.53 284 SER A O 1
ATOM 2188 N N . TRP A 1 285 ? 1.615 74.387 -27.997 1.00 27.78 285 TRP A N 1
ATOM 2189 C CA . TRP A 1 285 ? 0.161 74.121 -27.949 1.00 27.78 285 TRP A CA 1
ATOM 2190 C C . TRP A 1 285 ? -0.130 72.688 -27.473 1.00 27.78 285 TRP A C 1
ATOM 2192 O O . TRP A 1 285 ? 0.740 71.820 -27.458 1.00 27.78 285 TRP A O 1
ATOM 2202 N N . THR A 1 286 ? -1.355 72.480 -26.997 1.00 39.47 286 THR A N 1
ATOM 2203 C CA . THR A 1 286 ? -1.885 71.212 -26.480 1.00 39.47 286 THR A CA 1
ATOM 2204 C C . THR A 1 286 ? -2.310 70.262 -27.603 1.00 39.47 286 THR A C 1
ATOM 2206 O O . THR A 1 286 ? -2.632 70.705 -28.703 1.00 39.47 286 THR A O 1
ATOM 2209 N N . SER A 1 287 ? -2.439 68.966 -27.295 1.00 30.11 287 SER A N 1
ATOM 2210 C CA . SER A 1 287 ? -3.577 68.149 -27.753 1.00 30.11 287 SER A CA 1
ATOM 2211 C C . SER A 1 287 ? -3.705 66.856 -26.949 1.00 30.11 287 SER A C 1
ATOM 2213 O O . SER A 1 287 ? -2.720 66.247 -26.541 1.00 30.11 287 SER A O 1
ATOM 2215 N N . SER A 1 288 ? -4.952 66.472 -26.703 1.00 36.03 288 SER A N 1
ATOM 2216 C CA . SER A 1 288 ? -5.395 65.400 -25.811 1.00 36.03 288 SER A CA 1
ATOM 2217 C C . SER A 1 288 ? -6.306 64.416 -26.540 1.00 36.03 288 SER A C 1
ATOM 2219 O O . SER A 1 288 ? -7.148 64.856 -27.319 1.00 36.03 288 SER A O 1
ATOM 2221 N N . SER A 1 289 ? -6.247 63.133 -26.179 1.00 32.94 289 SER A N 1
ATOM 2222 C CA . SER A 1 289 ? -7.325 62.145 -26.381 1.00 32.94 289 SER A CA 1
ATOM 2223 C C . SER A 1 289 ? -6.982 60.883 -25.565 1.00 32.94 289 SER A C 1
ATOM 2225 O O . SER A 1 289 ? -5.908 60.326 -25.764 1.00 32.94 289 SER A O 1
ATOM 2227 N N . SER A 1 290 ? -7.695 60.535 -24.479 1.00 34.56 290 SER A N 1
ATOM 2228 C CA . SER A 1 290 ? -8.983 59.791 -24.445 1.00 34.56 290 SER A CA 1
ATOM 2229 C C . SER A 1 290 ? -8.852 58.403 -25.104 1.00 34.56 290 SER A C 1
ATOM 2231 O O . SER A 1 290 ? -8.510 58.359 -26.278 1.00 34.56 290 SER A O 1
ATOM 2233 N N . THR A 1 291 ? -9.112 57.229 -24.502 1.00 39.75 291 THR A N 1
ATOM 2234 C CA . THR A 1 291 ? -10.086 56.757 -23.466 1.00 39.75 291 THR A CA 1
ATOM 2235 C C . THR A 1 291 ? -9.918 55.198 -23.347 1.00 39.75 291 THR A C 1
ATOM 2237 O O . THR A 1 291 ? -9.109 54.671 -24.107 1.00 39.75 291 THR A O 1
ATOM 2240 N N . PRO A 1 292 ? -10.726 54.387 -22.612 1.00 45.28 292 PRO A N 1
ATOM 2241 C CA . PRO A 1 292 ? -11.120 54.406 -21.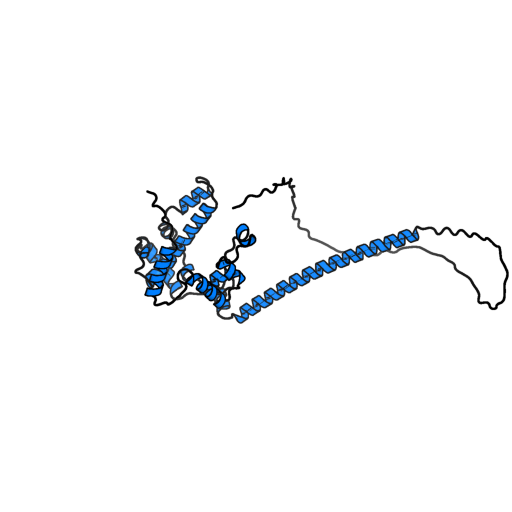191 1.00 45.28 292 PRO A CA 1
ATOM 2242 C C . PRO A 1 292 ? -10.905 52.978 -20.533 1.00 45.28 292 PRO A C 1
ATOM 2244 O O . PRO A 1 292 ? -9.838 52.430 -20.795 1.00 45.28 292 PRO A O 1
ATOM 2247 N N . PRO A 1 293 ? -11.730 52.370 -19.624 1.00 52.03 293 PRO A N 1
ATOM 2248 C CA . PRO A 1 293 ? -11.166 51.854 -18.357 1.00 52.03 293 PRO A CA 1
ATOM 2249 C C . PRO A 1 293 ? -11.637 50.441 -17.882 1.00 52.03 293 PRO A C 1
ATOM 2251 O O . PRO A 1 293 ? -12.358 49.734 -18.580 1.00 52.03 293 PRO A O 1
ATOM 2254 N N . ALA A 1 294 ? -11.322 50.132 -16.610 1.00 33.91 294 ALA A N 1
ATOM 2255 C CA . ALA A 1 294 ? -11.890 49.083 -15.735 1.00 33.91 294 ALA A CA 1
ATOM 2256 C C . ALA A 1 294 ? -11.420 47.624 -15.995 1.00 33.91 294 ALA A C 1
ATOM 2258 O O . ALA A 1 294 ? -11.074 47.261 -17.110 1.00 33.91 294 ALA A O 1
ATOM 2259 N N . SER A 1 295 ? -11.311 46.740 -14.992 1.00 33.22 295 SER A N 1
ATOM 2260 C CA . SER A 1 295 ? -11.916 46.742 -13.643 1.00 33.22 295 SER A CA 1
ATOM 2261 C C . SER A 1 295 ? -10.952 46.241 -12.555 1.00 33.22 295 SER A C 1
ATOM 2263 O O . SER A 1 295 ? -10.052 45.454 -12.829 1.00 33.22 295 SER A O 1
ATOM 2265 N N . ALA A 1 296 ? -11.177 46.649 -11.303 1.00 33.28 296 ALA A N 1
ATOM 2266 C CA . ALA A 1 296 ? -10.436 46.160 -10.137 1.00 33.28 296 ALA A CA 1
ATOM 2267 C C . ALA A 1 296 ? -11.128 44.957 -9.473 1.00 33.28 296 ALA A C 1
ATOM 2269 O O . ALA A 1 296 ? -12.356 44.905 -9.442 1.00 33.28 296 ALA A O 1
ATOM 2270 N N . PHE A 1 297 ? -10.353 44.077 -8.830 1.00 29.97 297 PHE A N 1
ATOM 2271 C CA . PHE A 1 297 ? -10.816 43.331 -7.656 1.00 29.97 297 PHE A CA 1
ATOM 2272 C C . PHE A 1 297 ? -9.703 43.202 -6.610 1.00 29.97 297 PHE A C 1
ATOM 2274 O O . PHE A 1 297 ? -8.530 43.032 -6.929 1.00 29.97 297 PHE A O 1
ATOM 2281 N N . THR A 1 298 ? -10.095 43.349 -5.348 1.00 30.59 298 THR A N 1
ATOM 2282 C CA . THR A 1 298 ? -9.225 43.493 -4.176 1.00 30.59 298 THR A CA 1
ATOM 2283 C C . THR A 1 298 ? -8.985 42.169 -3.457 1.00 30.59 298 THR A C 1
ATOM 2285 O O . THR A 1 298 ? -9.941 41.439 -3.199 1.00 30.59 298 THR A O 1
ATOM 2288 N N . SER A 1 299 ? -7.761 41.933 -2.979 1.00 29.98 299 SER A N 1
ATOM 2289 C CA . SER A 1 299 ? -7.476 40.938 -1.935 1.00 29.98 299 SER A CA 1
ATOM 2290 C C . SER A 1 299 ? -6.670 41.575 -0.802 1.00 29.98 299 SER A C 1
ATOM 2292 O O . SER A 1 299 ? -5.486 41.870 -0.959 1.00 29.98 299 SER A O 1
ATOM 2294 N N . SER A 1 300 ? -7.322 41.810 0.336 1.00 30.97 300 SER A N 1
ATOM 2295 C CA . SER A 1 300 ? -6.724 42.482 1.493 1.00 30.97 300 SER A CA 1
ATOM 2296 C C . SER A 1 300 ? -5.742 41.575 2.235 1.00 30.97 300 SER A C 1
ATOM 2298 O O . SER A 1 300 ? -6.128 40.549 2.793 1.00 30.97 300 SER A O 1
ATOM 2300 N N . SER A 1 301 ? -4.479 41.989 2.305 1.00 31.27 301 SER A N 1
ATOM 2301 C CA . SER A 1 301 ? -3.477 41.422 3.209 1.00 31.27 301 SER A CA 1
ATOM 2302 C C . SER A 1 301 ? -3.677 41.945 4.633 1.00 31.27 301 SER A C 1
ATOM 2304 O O . SER A 1 301 ? -3.725 43.161 4.819 1.00 31.27 301 SER A O 1
ATOM 2306 N N . ASN A 1 302 ? -3.699 41.064 5.636 1.00 30.28 302 ASN A N 1
ATOM 2307 C CA . ASN A 1 302 ? -3.605 41.470 7.039 1.00 30.28 302 ASN A CA 1
ATOM 2308 C C . ASN A 1 302 ? -2.381 40.811 7.688 1.00 30.28 302 ASN A C 1
ATOM 2310 O O . ASN A 1 302 ? -2.325 39.591 7.838 1.00 30.28 302 ASN A O 1
ATOM 2314 N N . SER A 1 303 ? -1.397 41.635 8.044 1.00 31.30 303 SER A N 1
ATOM 2315 C CA . SER A 1 303 ? -0.116 41.218 8.618 1.00 31.30 303 SER A CA 1
ATOM 2316 C C . SER A 1 303 ? -0.076 41.541 10.108 1.00 31.30 303 SER A C 1
ATOM 2318 O O . SER A 1 303 ? -0.259 42.698 10.478 1.00 31.30 303 SER A O 1
ATOM 2320 N N . THR A 1 304 ? 0.268 40.573 10.961 1.00 31.45 304 THR A N 1
ATOM 2321 C CA . THR A 1 304 ? 0.614 40.839 12.370 1.00 31.45 304 THR A CA 1
ATOM 2322 C C . THR A 1 304 ? 1.862 40.072 12.806 1.00 31.45 304 THR A C 1
ATOM 2324 O O . THR A 1 304 ? 1.805 38.883 13.096 1.00 31.45 304 THR A O 1
ATOM 2327 N N . ALA A 1 305 ? 2.970 40.817 12.824 1.00 32.66 305 ALA A N 1
ATOM 2328 C CA . ALA A 1 305 ? 4.144 40.751 13.702 1.00 32.66 305 ALA A CA 1
ATOM 2329 C C . ALA A 1 305 ? 4.556 39.425 14.393 1.00 32.66 305 ALA A C 1
ATOM 2331 O O . ALA A 1 305 ? 3.882 38.917 15.286 1.00 32.66 305 ALA A O 1
ATOM 2332 N N . ASN A 1 306 ? 5.800 39.013 14.118 1.00 34.81 306 ASN A N 1
ATOM 2333 C CA . ASN A 1 306 ? 6.633 38.212 15.028 1.00 34.81 306 ASN A CA 1
ATOM 2334 C C . ASN A 1 306 ? 6.940 38.965 16.337 1.00 34.81 306 ASN A C 1
ATOM 2336 O O . ASN A 1 306 ? 7.066 40.193 16.325 1.00 34.81 306 ASN A O 1
ATOM 2340 N N . PRO A 1 307 ? 7.284 38.220 17.402 1.00 35.12 307 PRO A N 1
ATOM 2341 C CA . PRO A 1 307 ? 8.462 38.591 18.186 1.00 35.12 307 PRO A CA 1
ATOM 2342 C C . PRO A 1 307 ? 9.477 37.445 18.394 1.00 35.12 307 PRO A C 1
ATOM 2344 O O . PRO A 1 307 ? 9.129 36.327 18.751 1.00 35.12 307 PRO A O 1
ATOM 2347 N N . ALA A 1 308 ? 10.748 37.804 18.186 1.00 31.20 308 ALA A N 1
ATOM 2348 C CA . ALA A 1 308 ? 11.998 37.288 18.767 1.00 31.20 308 ALA A CA 1
ATOM 2349 C C . ALA A 1 308 ? 12.096 35.843 19.326 1.00 31.20 308 ALA A C 1
ATOM 2351 O O . ALA A 1 308 ? 11.572 35.521 20.391 1.00 31.20 308 ALA A O 1
ATOM 2352 N N . SER A 1 309 ? 12.987 35.050 18.721 1.00 33.75 309 SER A N 1
ATOM 2353 C CA . SER A 1 309 ? 13.617 33.881 19.357 1.00 33.75 309 SER A CA 1
ATOM 2354 C C . SER A 1 309 ? 14.742 34.292 20.324 1.00 33.75 309 SER A C 1
ATOM 2356 O O . SER A 1 309 ? 15.558 35.141 19.957 1.00 33.75 309 SER A O 1
ATOM 2358 N N . PRO A 1 310 ? 14.903 33.633 21.486 1.00 33.53 310 PRO A N 1
ATOM 2359 C CA . PRO A 1 310 ? 16.169 33.591 22.213 1.00 33.53 310 PRO A CA 1
ATOM 2360 C C . PRO A 1 310 ? 17.059 32.435 21.716 1.00 33.53 310 PRO A C 1
ATOM 2362 O O . PRO A 1 310 ? 16.574 31.389 21.282 1.00 33.53 310 PRO A O 1
ATOM 2365 N N . ALA A 1 311 ? 18.378 32.623 21.779 1.00 33.06 311 ALA A N 1
ATOM 2366 C CA . ALA A 1 311 ? 19.363 31.632 21.346 1.00 33.06 311 ALA A CA 1
ATOM 2367 C C . ALA A 1 311 ? 19.510 30.460 22.337 1.00 33.06 311 ALA A C 1
ATOM 2369 O O . ALA A 1 311 ? 19.426 30.650 23.550 1.00 33.06 311 ALA A O 1
ATOM 2370 N N . ILE A 1 312 ? 19.822 29.266 21.821 1.00 34.44 312 ILE A N 1
ATOM 2371 C CA . ILE A 1 312 ? 20.248 28.105 22.620 1.00 34.44 312 ILE A CA 1
ATOM 2372 C C . ILE A 1 312 ? 21.771 27.946 22.460 1.00 34.44 312 ILE A C 1
ATOM 2374 O O . ILE A 1 312 ? 22.238 27.846 21.323 1.00 34.44 312 ILE A O 1
ATOM 2378 N N . PRO A 1 313 ? 22.562 27.925 23.550 1.00 31.73 313 PRO A N 1
ATOM 2379 C CA . PRO A 1 313 ? 24.009 27.765 23.471 1.00 31.73 313 PRO A CA 1
ATOM 2380 C C . PRO A 1 313 ? 24.426 26.304 23.248 1.00 31.73 313 PRO A C 1
ATOM 2382 O O . PRO A 1 313 ? 23.834 25.369 23.787 1.00 31.73 313 PRO A O 1
ATOM 2385 N N . SER A 1 314 ? 25.502 26.119 22.486 1.00 36.69 314 SER A N 1
ATOM 2386 C CA . SER A 1 314 ? 26.141 24.823 22.251 1.00 36.69 314 SER A CA 1
ATOM 2387 C C . SER A 1 314 ? 26.787 24.255 23.519 1.00 36.69 314 SER A C 1
ATOM 2389 O O . SER A 1 314 ? 27.626 24.916 24.128 1.00 36.69 314 SER A O 1
ATOM 2391 N N . ALA A 1 315 ? 26.517 22.988 23.833 1.00 30.09 315 ALA A N 1
ATOM 2392 C CA . ALA A 1 315 ? 27.352 22.186 24.726 1.00 30.09 315 ALA A CA 1
ATOM 2393 C C . ALA A 1 315 ? 27.438 20.737 24.220 1.00 30.09 315 ALA A C 1
ATOM 2395 O O . ALA A 1 315 ? 26.431 20.129 23.860 1.00 30.09 315 ALA A O 1
ATOM 2396 N N . LEU A 1 316 ? 28.659 20.200 24.167 1.00 32.81 316 LEU A N 1
ATOM 2397 C CA . LEU A 1 316 ? 28.924 18.806 23.814 1.00 32.81 316 LEU A CA 1
ATOM 2398 C C . LEU A 1 316 ? 28.428 17.853 24.908 1.00 32.81 316 LEU A C 1
ATOM 2400 O O . LEU A 1 316 ? 28.565 18.174 26.085 1.00 32.81 316 LEU A O 1
ATOM 2404 N N . LEU A 1 317 ? 28.097 16.614 24.533 1.00 28.83 317 LEU A N 1
ATOM 2405 C CA . LEU A 1 317 ? 28.788 15.452 25.109 1.00 28.83 317 LEU A CA 1
ATOM 2406 C C . LEU A 1 317 ? 28.663 14.200 24.230 1.00 28.83 317 LEU A C 1
ATOM 2408 O O . LEU A 1 317 ? 27.752 14.066 23.419 1.00 28.83 317 LEU A O 1
ATOM 2412 N N . ARG A 1 318 ? 29.672 13.336 24.355 1.00 30.25 318 ARG A N 1
ATOM 2413 C CA . ARG A 1 318 ? 29.898 12.128 23.554 1.00 30.25 318 ARG A CA 1
ATOM 2414 C C . ARG A 1 318 ? 29.051 10.964 24.069 1.00 30.25 318 ARG A C 1
AT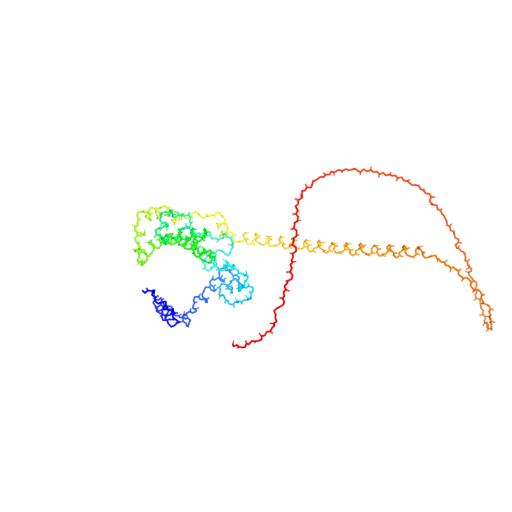OM 2416 O O . ARG A 1 318 ? 29.023 10.769 25.283 1.00 30.25 318 ARG A O 1
ATOM 2423 N N . LEU A 1 319 ? 28.543 10.140 23.153 1.00 31.66 319 LEU A N 1
ATOM 2424 C CA . LEU A 1 319 ? 28.704 8.676 23.130 1.00 31.66 319 LEU A CA 1
ATOM 2425 C C . LEU A 1 319 ? 28.323 8.140 21.741 1.00 31.66 319 LEU A C 1
ATOM 2427 O O . LEU A 1 319 ? 27.346 8.672 21.171 1.00 31.66 319 LEU A O 1
#

Secondary structure (DSSP, 8-state):
---------HHHHHHHHHHHHHHTT---S-STTHHHHHHHHHHHHTT--HHHHHHHTT----HHHHHT-----HHHHHHHHTS-SSTT----GGGSSPPPHHHHHTSSTTHHHHHHHHHTTSS---HHHHHHHHHHHHHHHHHHHHHHHHHHH-TT-GGGGSGGGGSHHHHHHHHHTHHHHHS----HHHHHHHH-HHHHHHHHHHHHHHHHHHHHHHHHHHHHHHHHHHHHHHHHHHHHHHHHHHT-------------------------------------------------------------PPPPPP-----

InterPro domains:
  IPR031872 Ndc10, domain 2 [PF16787] (11-170)
  IPR038279 Ndc10, domain 2 superfamily [G3DSA:1.10.443.20] (3-219)

Foldseek 3Di:
DPPDPPDCDPVNQQVVQVVVCVVVVHDDPDRNCPCLVVLLVQLVVLPHDPVLNCLQSVVDDPCCSVPPDPDHSQQSVCSSVVFHSDPPLDDDLLVPAFADPVLLCVQPPCLVVVLVCLVVVVDPVDPVSNVVSVVSSVVSRVVLSVLLVCCVVPVPDPVCPPVSVVDVSSVVSSVVSVCSVPPPDDDPVNVCCVPCVVVVVVVVVVVVVVVVVVVVVVVVVVVVVVVVVVVVVVVVVVVVVVVVVVPDDDDDDDDDDDDDDDDDDDDDDDDDDDDDDDDDDDDDDDDDDDDDDDDDDDDDDDDDDDDDDDDDDDDDDDD

Radius of gyration: 41.04 Å; chains: 1; bounding box: 89×116×70 Å

Sequence (319 aa):
DLGREVPVTYRMQYDNMCKVLDALHIQSSKKTHLNRGGGARRAEDNGASEAQIRRAGRWSVEKMQGCYLTGLPRESMRAMAGFSIHPGGFFLPRGTTTPSKSLQQQIFPGVDDILLQVETGKLERDLAAQGFLRLLQYLRVVLIQDAVVLRQSQPHMRFLAHPVFSSAEFGAFANEMKPALETPEKPISVAIVEALPELTNFLDTVQTNQIAQSQLAEHTNDRVEQLAALTQQAYVSLSGQIQAVAQKQVRVIVTVQHQSLPSSPPPTSGALVSSPPSSHAPISWTSSSSTPPASAFTSSSNSTANPASPAIPSALLRL